Protein AF-A0A0R3TZI1-F1 (afdb_monomer)

Radius of gyration: 32.35 Å; Cα contacts (8 Å, |Δi|>4): 228; chains: 1; bounding box: 97×56×94 Å

Organism: Rodentolepis nana (NCBI:txid102285)

Nearest PDB structures (foldseek):
  7sqc-assembly1_P0  TM=7.370E-01  e=6.583E-05  Chlamydomonas reinhardtii
  7n6g-assembly1_1I  TM=7.013E-01  e=6.903E-05  Chlamydomonas reinhardtii
  7sqc-assembly1_P3  TM=7.039E-01  e=1.058E-04  Chlamydomonas reinhardtii
  7sqc-assembly1_P1  TM=3.865E-01  e=1.547E-04  Chlamydomonas reinhardtii

Secondary structure (DSSP, 8-state):
--HHHHHTT-HHHHHHHHHHHHHHHHHHHHHHHHHHHS-GGGTSS-TT-HHHHHHHHHHHHHHHHHHHHHIIIIIIT-HHHHHHHHHTTHHHHHHHHHTT-THHHHHHHTS-HHHHHHHHH---SSPPPPPPP-GGGGG----S---HHHHHHHHHHHHHHH--PPPP--HHHHHHHHHHHHHHHHHHHHHH-S-----S--HHHHHHHHHHHHHHHTGGGTTS---HHHHHHHHHHHHHHHHHHHHHHHHHHHHHHHTT----HHHHHHHHHHHHHHHHHHHHHHHHHHHHHHHHHHHHHHHHHHHHHHHHHHHHHHHHHHHHHHHHHHHHH-HHHHHHHHHHHHHHHHHHHTT--

Foldseek 3Di:
DFLLVVLQPDVVSLVVCPPVVLVVLLVLLVVLLVVVVVCPPVQVDPVVCVVVVCVVCVVSVVSLVSSLSNCLRNQLSDPRSVVSCLVVLVLLSNVQNCLVPLPSLQSSLVHDPSSLVSQQVHWHPDFHDDDDQDCVLVVDDDDPDQDLVSVLSVLVNVVCVVDPDGDTHGNLQSLLSLLVVLVVVVVVVVVVDPDDDDDPDDPSCVSLVSSLSSCVSNVVPPVHDDDLSSVLSSLCSPCVVLLVVLVVLVVVVVVCVVVVPDDPPVVVVVSVVSNVVSVVVVVVSSVVSVVSSVVVVVVVVVVVVVVCPVVVVVVVVVVVVVVVVVVVCCCVPPPVSVVVVVVVVVVVVVVVVVVVD

Mean predicted aligned error: 14.98 Å

Structure (mmCIF, N/CA/C/O backbone):
data_AF-A0A0R3TZI1-F1
#
_entry.id   AF-A0A0R3TZI1-F1
#
loop_
_atom_site.group_PDB
_atom_site.id
_atom_site.type_symbol
_atom_site.label_atom_id
_atom_site.label_alt_id
_atom_site.label_comp_id
_atom_site.label_asym_id
_atom_site.label_entity_id
_atom_site.label_seq_id
_atom_site.pdbx_PDB_ins_code
_atom_site.Cartn_x
_atom_site.Cartn_y
_atom_site.Cartn_z
_atom_site.occupancy
_atom_site.B_iso_or_equiv
_atom_site.auth_seq_id
_atom_site.auth_comp_id
_atom_site.auth_asym_id
_atom_site.auth_atom_id
_atom_site.pdbx_PDB_model_num
ATOM 1 N N . MET A 1 1 ? -33.292 19.261 7.923 1.00 40.62 1 MET A N 1
ATOM 2 C CA . MET A 1 1 ? -33.524 17.950 8.575 1.00 40.62 1 MET A CA 1
ATOM 3 C C . MET A 1 1 ? -32.933 16.892 7.656 1.00 40.62 1 MET A C 1
ATOM 5 O O . MET A 1 1 ? -33.415 16.757 6.543 1.00 40.62 1 MET A O 1
ATOM 9 N N . CYS A 1 2 ? -31.830 16.255 8.046 1.00 53.19 2 CYS A N 1
ATOM 10 C CA . CYS A 1 2 ? -31.071 15.366 7.163 1.00 53.19 2 CYS A CA 1
ATOM 11 C C . CYS A 1 2 ? -31.839 14.031 6.997 1.00 53.19 2 CYS A C 1
ATOM 13 O O . CYS A 1 2 ? -32.282 13.473 8.003 1.00 53.19 2 CYS A O 1
ATOM 15 N N . LEU A 1 3 ? -32.032 13.541 5.761 1.00 53.78 3 LEU A N 1
ATOM 16 C CA . LEU A 1 3 ? -32.717 12.267 5.433 1.00 53.78 3 LEU A CA 1
ATOM 17 C C . LEU A 1 3 ? -32.208 11.084 6.281 1.00 53.78 3 LEU A C 1
ATOM 19 O O . LEU A 1 3 ? -32.978 10.201 6.655 1.00 53.78 3 LEU A O 1
ATOM 23 N N . SER A 1 4 ? -30.933 11.134 6.674 1.00 51.91 4 SER A N 1
ATOM 24 C CA . SER A 1 4 ? -30.294 10.207 7.609 1.00 51.91 4 SER A CA 1
ATOM 25 C C . SER A 1 4 ? -31.038 10.060 8.942 1.00 51.91 4 SER A C 1
ATOM 27 O O . SER A 1 4 ? -31.244 8.945 9.409 1.00 51.91 4 SER A O 1
ATOM 29 N N . ARG A 1 5 ? -31.542 11.152 9.534 1.00 54.78 5 ARG A N 1
ATOM 30 C CA . ARG A 1 5 ? -32.288 11.108 10.808 1.00 54.78 5 ARG A CA 1
ATOM 31 C C . ARG A 1 5 ? -33.656 10.434 10.684 1.00 54.78 5 ARG A C 1
ATOM 33 O O . ARG A 1 5 ? -34.132 9.876 11.666 1.00 54.78 5 ARG A O 1
ATOM 40 N N . LEU A 1 6 ? -34.276 10.476 9.505 1.00 51.06 6 LEU A N 1
ATOM 41 C CA . LEU A 1 6 ? -35.563 9.820 9.243 1.00 51.06 6 LEU A CA 1
ATOM 42 C C . LEU A 1 6 ? -35.384 8.316 8.974 1.00 51.06 6 LEU A C 1
ATOM 44 O O . LEU A 1 6 ? -36.193 7.518 9.443 1.00 51.06 6 LEU A O 1
ATOM 48 N N . CYS A 1 7 ? -34.306 7.928 8.284 1.00 52.03 7 CYS A N 1
ATOM 49 C CA . CYS A 1 7 ? -33.987 6.528 7.975 1.00 52.03 7 CYS A CA 1
ATOM 50 C C . CYS A 1 7 ? -33.326 5.771 9.149 1.00 52.03 7 CYS A C 1
ATOM 52 O O . CYS A 1 7 ? -33.582 4.583 9.314 1.00 52.03 7 CYS A O 1
ATOM 54 N N . CYS A 1 8 ? -32.514 6.423 9.998 1.00 49.50 8 CYS A N 1
ATOM 55 C CA . CYS A 1 8 ? -31.812 5.756 11.111 1.00 49.50 8 CYS A CA 1
ATOM 56 C C . CYS A 1 8 ? -32.740 5.173 12.190 1.00 49.50 8 CYS A C 1
ATOM 58 O O . CYS A 1 8 ? -32.333 4.276 12.921 1.00 49.50 8 CYS A O 1
ATOM 60 N N . ILE A 1 9 ? -33.969 5.6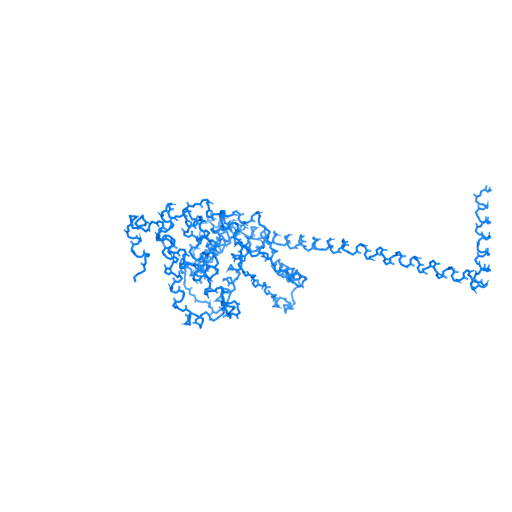84 12.323 1.00 48.81 9 ILE A N 1
ATOM 61 C CA . ILE A 1 9 ? -34.874 5.338 13.433 1.00 48.81 9 ILE A CA 1
ATOM 62 C C . ILE A 1 9 ? -35.871 4.229 13.038 1.00 48.81 9 ILE A C 1
ATOM 64 O O . ILE A 1 9 ? -36.427 3.567 13.913 1.00 48.81 9 ILE A O 1
ATOM 68 N N . ARG A 1 10 ? -36.106 3.982 11.738 1.00 50.16 10 ARG A N 1
ATOM 69 C CA . ARG A 1 10 ? -37.057 2.957 11.263 1.00 50.16 10 ARG A CA 1
ATOM 70 C C . ARG A 1 10 ? -36.575 2.280 9.981 1.00 50.16 10 ARG A C 1
ATOM 72 O O . ARG A 1 10 ? -36.503 2.917 8.936 1.00 50.16 10 ARG A O 1
ATOM 79 N N . PHE A 1 11 ? -36.379 0.961 10.038 1.00 49.28 11 PHE A N 1
ATOM 80 C CA . PHE A 1 11 ? -36.025 0.109 8.889 1.00 49.28 11 PHE A CA 1
ATOM 81 C C . PHE A 1 11 ? -37.036 0.221 7.725 1.00 49.28 11 PHE A C 1
ATOM 83 O O . PHE A 1 11 ? -36.672 0.146 6.552 1.00 49.28 11 PHE A O 1
ATOM 90 N N . GLU A 1 12 ? -38.310 0.470 8.043 1.00 52.66 12 GLU A N 1
ATOM 91 C CA . GLU A 1 12 ? -39.387 0.721 7.073 1.00 52.66 12 GLU A CA 1
ATOM 92 C C . GLU A 1 12 ? -39.200 2.036 6.294 1.00 52.66 12 GLU A C 1
ATOM 94 O O . GLU A 1 12 ? -39.624 2.137 5.143 1.00 52.66 12 GLU A O 1
ATOM 99 N N . GLY A 1 13 ? -38.508 3.024 6.875 1.00 54.00 13 GLY A N 1
ATOM 100 C CA . GLY A 1 13 ? -38.194 4.301 6.229 1.00 54.00 13 GLY A CA 1
ATOM 101 C C . GLY A 1 13 ? -37.253 4.151 5.031 1.00 54.00 13 GLY A C 1
ATOM 102 O O . GLY A 1 13 ? -37.421 4.840 4.028 1.00 54.00 13 GLY A O 1
ATOM 103 N N . CYS A 1 14 ? -36.319 3.196 5.082 1.00 57.94 14 CYS A N 1
ATOM 104 C CA . CYS A 1 14 ? -35.406 2.921 3.968 1.00 57.94 14 CYS A CA 1
ATOM 105 C C . CYS A 1 14 ? -36.136 2.290 2.771 1.00 57.94 14 CYS A C 1
ATOM 107 O O . CYS A 1 14 ? -35.814 2.593 1.624 1.00 57.94 14 CYS A O 1
ATOM 109 N N . ARG A 1 15 ? -37.161 1.465 3.030 1.00 57.56 15 ARG A N 1
ATOM 110 C CA . ARG A 1 15 ? -38.032 0.899 1.984 1.00 57.56 15 ARG A CA 1
ATOM 111 C C . ARG A 1 15 ? -38.960 1.939 1.360 1.00 57.56 15 ARG A C 1
ATOM 113 O O . ARG A 1 15 ? -39.189 1.892 0.158 1.00 57.56 15 ARG A O 1
ATOM 120 N N . LEU A 1 16 ? -39.449 2.894 2.153 1.00 60.72 16 LEU A N 1
ATOM 121 C CA . LEU A 1 16 ? -40.272 4.009 1.667 1.00 60.72 16 LEU A CA 1
ATOM 122 C C . LEU A 1 16 ? -39.505 4.967 0.743 1.00 60.72 16 LEU A C 1
ATOM 124 O O . LEU A 1 16 ? -40.122 5.618 -0.094 1.00 60.72 16 LEU A O 1
ATOM 128 N N . LEU A 1 17 ? -38.175 5.034 0.868 1.00 72.06 17 LEU A N 1
ATOM 129 C CA . LEU A 1 17 ? -37.319 5.818 -0.024 1.00 72.06 17 LEU A CA 1
ATOM 130 C C . LEU A 1 17 ? -37.354 5.277 -1.467 1.00 72.06 17 LEU A C 1
ATOM 132 O O . LEU A 1 17 ? -37.431 6.046 -2.427 1.00 72.06 17 LEU A O 1
ATOM 136 N N . GLY A 1 18 ? -37.331 3.947 -1.599 1.00 74.44 18 GLY A N 1
ATOM 137 C CA . GLY A 1 18 ? -37.464 3.221 -2.859 1.00 74.44 18 GLY A CA 1
ATOM 138 C C . GLY A 1 18 ? -36.449 3.602 -3.945 1.00 74.44 18 GLY A C 1
ATOM 139 O O . GLY A 1 18 ? -35.432 4.269 -3.720 1.00 74.44 18 GLY A O 1
ATOM 140 N N . ALA A 1 19 ? -36.757 3.180 -5.173 1.00 80.31 19 ALA A N 1
ATOM 141 C CA . ALA A 1 19 ? -35.920 3.439 -6.341 1.00 80.31 19 ALA A CA 1
ATOM 142 C C . ALA A 1 19 ? -35.757 4.941 -6.634 1.00 80.31 19 ALA A C 1
ATOM 144 O O . ALA A 1 19 ? -34.668 5.389 -6.987 1.00 80.31 19 ALA A O 1
ATOM 145 N N . GLU A 1 20 ? -36.821 5.724 -6.452 1.00 81.00 20 GLU A N 1
ATOM 146 C CA . GLU A 1 20 ? -36.821 7.151 -6.777 1.00 81.00 20 GLU A CA 1
ATOM 147 C C . GLU A 1 20 ? -35.975 7.969 -5.799 1.00 81.00 20 GLU A C 1
ATOM 149 O O . GLU A 1 20 ? -35.170 8.801 -6.212 1.00 81.00 20 GLU A O 1
ATOM 154 N N . GLY A 1 21 ? -36.056 7.671 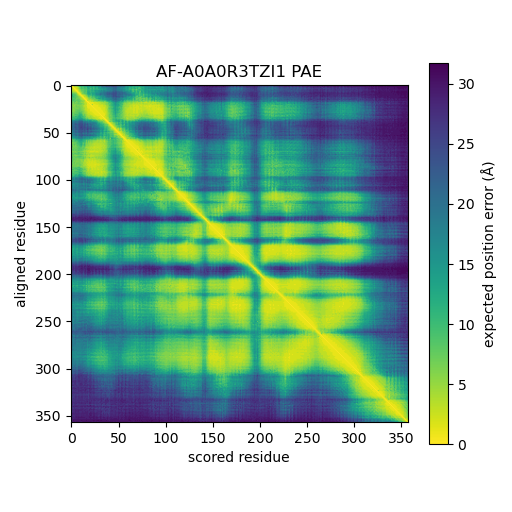-4.501 1.00 79.50 21 GLY A N 1
ATOM 155 C CA . GLY A 1 21 ? -35.181 8.300 -3.522 1.00 79.50 21 GLY A CA 1
ATOM 156 C C . GLY A 1 21 ? -33.717 7.891 -3.691 1.00 79.50 21 GLY A C 1
ATOM 157 O O . GLY A 1 21 ? -32.829 8.719 -3.507 1.00 79.50 21 GLY A O 1
ATOM 158 N N . THR A 1 22 ? -33.453 6.649 -4.108 1.00 80.94 22 THR A N 1
ATOM 159 C CA . THR A 1 22 ? -32.088 6.188 -4.413 1.00 80.94 22 THR A CA 1
ATOM 160 C C . THR A 1 22 ? -31.504 6.948 -5.609 1.00 80.94 22 THR A C 1
ATOM 162 O O . THR A 1 22 ? -30.360 7.397 -5.547 1.00 80.94 22 THR A O 1
ATOM 165 N N . ARG A 1 23 ? -32.297 7.170 -6.668 1.00 83.56 23 ARG A N 1
ATOM 166 C CA . ARG A 1 23 ? -31.911 8.018 -7.811 1.00 83.56 23 ARG A CA 1
ATOM 167 C C . ARG A 1 23 ? -31.672 9.463 -7.399 1.00 83.56 23 ARG A C 1
ATOM 169 O O . ARG A 1 23 ? -30.703 10.056 -7.848 1.00 83.56 23 ARG A O 1
ATOM 176 N N . MET A 1 24 ? -32.499 10.011 -6.514 1.00 82.81 24 MET A N 1
ATOM 177 C CA . MET A 1 24 ? -32.313 11.369 -6.008 1.00 82.81 24 MET A CA 1
ATOM 178 C C . MET A 1 24 ? -30.994 11.510 -5.229 1.00 82.81 24 MET A C 1
ATOM 180 O O . MET A 1 24 ? -30.239 12.446 -5.478 1.00 82.81 24 MET A O 1
ATOM 184 N N . ILE A 1 25 ? -30.674 10.558 -4.339 1.00 81.19 25 ILE A N 1
ATOM 185 C CA . ILE A 1 25 ? -29.376 10.508 -3.636 1.00 81.19 25 ILE A CA 1
ATOM 186 C C . ILE A 1 25 ? -28.225 10.431 -4.646 1.00 81.19 25 ILE A C 1
ATOM 188 O O . ILE A 1 25 ? -27.244 11.159 -4.516 1.00 81.19 25 ILE A O 1
ATOM 192 N N . PHE A 1 26 ? -28.360 9.592 -5.673 1.00 82.88 26 PHE A N 1
ATOM 193 C CA . PHE A 1 26 ? -27.377 9.473 -6.746 1.00 82.88 26 PHE A CA 1
ATOM 194 C C . PHE A 1 26 ? -27.180 10.787 -7.521 1.00 82.88 26 PHE A C 1
ATOM 196 O O . PHE A 1 26 ? -26.047 11.199 -7.749 1.00 82.88 26 PHE A O 1
ATOM 203 N N . THR A 1 27 ? -28.257 11.489 -7.880 1.00 83.69 27 THR A N 1
ATOM 204 C CA . THR A 1 27 ? -28.178 12.797 -8.545 1.00 83.69 27 THR A CA 1
ATOM 205 C C . THR A 1 27 ? -27.477 13.830 -7.666 1.00 83.69 27 THR A C 1
ATOM 207 O O . THR A 1 27 ? -26.621 14.558 -8.160 1.00 83.69 27 THR A O 1
ATOM 210 N N . TYR A 1 28 ? -27.768 13.864 -6.362 1.00 80.69 28 TYR A N 1
ATOM 211 C CA . TYR A 1 28 ? -27.064 14.755 -5.436 1.00 80.69 28 TYR A CA 1
ATOM 212 C C . TYR A 1 28 ? -25.573 14.436 -5.337 1.00 80.69 28 TYR A C 1
ATOM 214 O O . TYR A 1 28 ? -24.762 15.358 -5.312 1.00 80.69 28 TYR A O 1
ATOM 222 N N . LEU A 1 29 ? -25.201 13.154 -5.326 1.00 80.06 29 LEU A N 1
ATOM 223 C CA . LEU A 1 29 ? -23.800 12.750 -5.388 1.00 80.06 29 LEU A CA 1
ATOM 224 C C . LEU A 1 29 ? -23.144 13.209 -6.697 1.00 80.06 29 LEU A C 1
ATOM 226 O O . LEU A 1 29 ? -22.082 13.809 -6.651 1.00 80.06 29 LEU A O 1
ATOM 230 N N . MET A 1 30 ? -23.783 13.024 -7.853 1.00 80.38 30 MET A N 1
ATOM 231 C CA . MET A 1 30 ? -23.253 13.511 -9.137 1.00 80.38 30 MET A CA 1
ATOM 232 C C . MET A 1 30 ? -23.018 15.028 -9.142 1.00 80.38 30 MET A C 1
ATOM 234 O O . MET A 1 30 ? -21.981 15.495 -9.616 1.00 80.38 30 MET A O 1
ATOM 238 N N . CYS A 1 31 ? -23.960 15.800 -8.594 1.00 78.88 31 CYS A N 1
ATOM 239 C CA . CYS A 1 31 ? -23.812 17.247 -8.457 1.00 78.88 31 CYS A CA 1
ATOM 240 C C . CYS A 1 31 ? -22.642 17.605 -7.530 1.00 78.88 31 CYS A C 1
ATOM 242 O O . CYS A 1 31 ? -21.798 18.407 -7.915 1.00 78.88 31 CYS A O 1
ATOM 244 N N . LEU A 1 32 ? -22.543 16.955 -6.365 1.00 75.94 32 LEU A N 1
ATOM 245 C CA . LEU A 1 32 ? -21.429 17.143 -5.430 1.00 75.94 32 LEU A CA 1
ATOM 246 C C . LEU A 1 32 ? -20.080 16.784 -6.055 1.00 75.94 32 LEU A C 1
ATOM 248 O O . LEU A 1 32 ? -19.120 17.524 -5.884 1.00 75.94 32 LEU A O 1
ATOM 252 N N . GLN A 1 33 ? -20.001 15.676 -6.793 1.00 75.19 33 GLN A N 1
ATOM 253 C CA . GLN A 1 33 ? -18.783 15.292 -7.500 1.00 75.19 33 GLN A CA 1
ATOM 254 C C . GLN A 1 33 ? -18.392 16.359 -8.518 1.00 75.19 33 GLN A C 1
ATOM 256 O O . GLN A 1 33 ? -17.230 16.728 -8.574 1.00 75.19 33 GLN A O 1
ATOM 261 N N . THR A 1 34 ? -19.341 16.862 -9.308 1.00 74.56 34 THR A N 1
ATOM 262 C CA . THR A 1 34 ? -19.059 17.892 -10.320 1.00 74.56 34 THR A CA 1
ATOM 263 C C . THR A 1 34 ? -18.509 19.155 -9.654 1.00 74.56 34 THR A C 1
ATOM 265 O O . THR A 1 34 ? -17.438 19.629 -10.021 1.00 74.56 34 THR A O 1
ATOM 268 N N . GLU A 1 35 ? -19.169 19.629 -8.593 1.00 71.00 35 GLU A N 1
ATOM 269 C CA . GLU A 1 35 ? -18.726 20.818 -7.860 1.00 71.00 35 GLU A CA 1
ATOM 270 C C . GLU A 1 35 ? -17.379 20.632 -7.145 1.00 71.00 35 GLU A C 1
ATOM 272 O O . GLU A 1 35 ? -16.606 21.582 -7.074 1.00 71.00 35 GLU A O 1
ATOM 277 N N . LEU A 1 36 ? -17.065 19.434 -6.640 1.00 64.75 36 LEU A N 1
ATOM 278 C CA . LEU A 1 36 ? -15.783 19.135 -5.984 1.00 64.75 36 LEU A CA 1
ATOM 279 C C . LEU A 1 36 ? -14.649 18.849 -6.983 1.00 64.75 36 LEU A C 1
ATOM 281 O O . LEU A 1 36 ? -13.493 19.180 -6.721 1.00 64.75 36 LEU A O 1
ATOM 285 N N . CYS A 1 37 ? -14.945 18.229 -8.127 1.00 61.09 37 CYS A N 1
ATOM 286 C CA . CYS A 1 37 ? -13.943 17.870 -9.129 1.00 61.09 37 CYS A CA 1
ATOM 287 C C . CYS A 1 37 ? -13.494 19.074 -9.969 1.00 61.09 37 CYS A C 1
ATOM 289 O O . CYS A 1 37 ? -12.298 19.147 -10.266 1.00 61.09 37 CYS A O 1
ATOM 291 N N . ASP A 1 38 ? -14.390 20.020 -10.276 1.00 58.03 38 ASP A N 1
ATOM 292 C CA . ASP A 1 38 ? -14.086 21.249 -11.037 1.00 58.03 38 ASP A CA 1
ATOM 293 C C . ASP A 1 38 ? -13.209 22.247 -10.252 1.00 58.03 38 ASP A C 1
ATOM 295 O O . ASP A 1 38 ? -12.654 23.196 -10.804 1.00 58.03 38 ASP A O 1
ATOM 299 N N . GLN A 1 39 ? -13.029 22.017 -8.952 1.00 54.97 39 GLN A N 1
ATOM 300 C CA . GLN A 1 39 ? -12.195 22.821 -8.065 1.00 54.97 39 GLN A CA 1
ATOM 301 C C . GLN A 1 39 ? -10.751 22.282 -8.058 1.00 54.97 39 GLN A C 1
ATOM 303 O O . GLN A 1 39 ? -10.358 21.515 -7.177 1.00 54.97 39 GLN A O 1
ATOM 308 N N . GLU A 1 40 ? -9.917 22.680 -9.027 1.00 43.56 40 GLU A N 1
ATOM 309 C CA . GLU A 1 40 ? -8.471 22.352 -9.041 1.00 43.56 40 GLU A CA 1
ATOM 310 C C . GLU A 1 40 ? -7.740 22.805 -7.758 1.00 43.56 40 GLU A C 1
ATOM 312 O O . GLU A 1 40 ? -6.734 22.219 -7.354 1.00 43.56 40 GLU A O 1
ATOM 317 N N . HIS A 1 41 ? -8.268 23.819 -7.069 1.00 44.25 41 HIS A N 1
ATOM 318 C CA . HIS A 1 41 ? -7.642 24.453 -5.908 1.00 44.25 41 HIS A CA 1
ATOM 319 C C . HIS A 1 41 ? -7.582 23.570 -4.653 1.00 44.25 41 HIS A C 1
ATOM 321 O O . HIS A 1 41 ? -6.721 23.823 -3.815 1.00 44.25 41 HIS A O 1
ATOM 327 N N . LEU A 1 42 ? -8.436 22.542 -4.531 1.00 42.41 42 LEU A N 1
ATOM 328 C CA . LEU A 1 42 ? -8.470 21.608 -3.387 1.00 42.41 42 LEU A CA 1
ATOM 329 C C . LEU A 1 42 ? -7.242 20.682 -3.326 1.00 42.41 42 LEU A C 1
ATOM 331 O O . LEU A 1 42 ? -6.903 20.162 -2.269 1.00 42.41 42 LEU A O 1
ATOM 335 N N . PHE A 1 43 ? -6.560 20.486 -4.456 1.00 42.34 43 PHE A N 1
ATOM 336 C CA . PHE A 1 43 ? -5.393 19.604 -4.561 1.00 42.34 43 PHE A CA 1
ATOM 337 C C . PHE A 1 43 ? -4.067 20.360 -4.420 1.00 42.34 43 PHE A C 1
ATOM 339 O O . PHE A 1 43 ? -3.074 19.780 -3.995 1.00 42.34 43 PHE A O 1
ATOM 346 N N . ASN A 1 44 ? -4.068 21.662 -4.725 1.00 37.06 44 ASN A N 1
ATOM 347 C CA . ASN A 1 44 ? -2.927 22.565 -4.533 1.00 37.06 44 ASN A CA 1
ATOM 348 C C . ASN A 1 44 ? -2.963 23.295 -3.183 1.00 37.06 44 ASN A C 1
ATOM 350 O O . ASN A 1 44 ? -2.109 24.144 -2.921 1.00 37.06 44 ASN A O 1
ATOM 354 N N . SER A 1 45 ? -3.975 23.035 -2.354 1.00 38.62 45 SER A N 1
ATOM 355 C CA . SER A 1 45 ? -4.059 23.660 -1.043 1.00 38.62 45 SER A CA 1
ATOM 356 C C . SER A 1 45 ? -3.088 22.991 -0.087 1.00 38.62 45 SER A C 1
ATOM 358 O O . SER A 1 45 ? -2.980 21.769 -0.029 1.00 38.62 45 SER A O 1
ATOM 360 N N . ASP A 1 46 ? -2.399 23.816 0.685 1.00 38.00 46 ASP A N 1
ATOM 361 C CA . ASP A 1 46 ? -1.535 23.367 1.758 1.00 38.00 46 ASP A CA 1
ATOM 362 C C . ASP A 1 46 ? -2.403 22.758 2.874 1.00 38.00 46 ASP A C 1
ATOM 364 O O . ASP A 1 46 ? -2.981 23.461 3.708 1.00 38.00 46 ASP A O 1
ATOM 368 N N . TRP A 1 47 ? -2.552 21.430 2.851 1.00 40.69 47 TRP A N 1
ATOM 369 C CA . TRP A 1 47 ? -3.332 20.661 3.829 1.00 40.69 47 TRP A CA 1
ATOM 370 C C . TRP A 1 47 ? -2.755 20.737 5.253 1.00 40.69 47 TRP A C 1
ATOM 372 O O . TRP A 1 47 ? -3.357 20.189 6.179 1.00 40.69 47 TRP A O 1
ATOM 382 N N . THR A 1 48 ? -1.630 21.438 5.438 1.00 34.25 48 THR A N 1
ATOM 383 C CA . THR A 1 48 ? -1.061 21.810 6.742 1.00 34.25 48 THR A CA 1
ATOM 384 C C . THR A 1 48 ? -1.879 22.885 7.470 1.00 34.25 48 THR A C 1
ATOM 386 O O . THR A 1 48 ? -1.705 23.065 8.671 1.00 34.25 48 THR A O 1
ATOM 389 N N . LYS A 1 49 ? -2.810 23.578 6.789 1.00 39.41 49 LYS A N 1
ATOM 390 C CA . LYS A 1 49 ? -3.740 24.555 7.399 1.00 39.41 49 LYS A CA 1
ATOM 391 C C . LYS A 1 49 ? -5.203 24.226 7.093 1.00 39.41 49 LYS A C 1
ATOM 393 O O . LYS A 1 49 ? -5.892 25.002 6.420 1.00 39.41 49 LYS A O 1
ATOM 398 N N . PRO A 1 50 ? -5.702 23.077 7.575 1.00 38.94 50 PRO A N 1
ATOM 399 C CA . PRO A 1 50 ? -7.055 22.627 7.286 1.00 38.94 50 PRO A CA 1
ATOM 400 C C . PRO A 1 50 ? -8.106 23.650 7.733 1.00 38.94 50 PRO A C 1
ATOM 402 O O . PRO A 1 50 ? -9.083 23.851 7.012 1.00 38.94 50 PRO A O 1
ATOM 405 N N . GLU A 1 51 ? -7.916 24.348 8.861 1.00 39.69 51 GLU A N 1
ATOM 406 C CA . GLU A 1 51 ? -8.948 25.243 9.404 1.00 39.69 51 GLU A CA 1
ATOM 407 C C . GLU A 1 51 ? -9.331 26.381 8.442 1.00 39.69 51 GLU A C 1
ATOM 409 O O . GLU A 1 51 ? -10.503 26.746 8.366 1.00 39.69 51 GLU A O 1
ATOM 414 N N . GLN A 1 52 ? -8.381 26.885 7.642 1.00 41.66 52 GLN A N 1
ATOM 415 C CA . GLN A 1 52 ? -8.630 27.946 6.654 1.00 41.66 52 GLN A CA 1
ATOM 416 C C . GLN A 1 52 ? -9.359 27.446 5.396 1.00 41.66 52 GLN A C 1
ATOM 418 O O . GLN A 1 52 ? -10.069 28.212 4.742 1.00 41.66 52 GLN A O 1
ATOM 423 N N . LEU A 1 53 ? -9.224 26.160 5.062 1.00 42.84 53 LEU A N 1
ATOM 424 C CA . LEU A 1 53 ? -10.008 25.515 4.005 1.00 42.84 53 LEU A CA 1
ATOM 425 C C . LEU A 1 53 ? -11.426 25.216 4.510 1.00 42.84 53 LEU A C 1
ATOM 427 O O . LEU A 1 53 ? -12.409 25.498 3.828 1.00 42.84 53 LEU A O 1
ATOM 431 N N . PHE A 1 54 ? -11.566 24.722 5.739 1.00 44.34 54 PHE A N 1
ATOM 432 C CA . PHE A 1 54 ? -12.866 24.339 6.288 1.00 44.34 54 PHE A CA 1
ATOM 433 C C . PHE A 1 54 ? -13.852 25.511 6.455 1.00 44.34 54 PHE A C 1
ATOM 435 O O . PHE A 1 54 ? -15.057 25.276 6.370 1.00 44.34 54 PHE A O 1
ATOM 442 N N . GLU A 1 55 ? -13.398 26.757 6.635 1.00 48.34 55 GLU A N 1
ATOM 443 C CA . GLU A 1 55 ? -14.298 27.919 6.761 1.00 48.34 55 GLU A CA 1
ATOM 444 C C . GLU A 1 55 ? -15.039 28.269 5.459 1.00 48.34 55 GLU A C 1
ATOM 446 O O . GLU A 1 55 ? -16.244 28.524 5.494 1.00 48.34 55 GLU A O 1
ATOM 451 N N . ASN A 1 56 ? -14.364 28.220 4.306 1.00 48.56 56 ASN A N 1
ATOM 452 C CA . ASN A 1 56 ? -14.970 28.571 3.012 1.00 48.56 56 ASN A CA 1
ATOM 453 C C . ASN A 1 56 ? -15.818 27.434 2.420 1.00 48.56 56 ASN A C 1
ATOM 455 O O . ASN A 1 56 ? -16.756 27.681 1.663 1.00 48.56 56 ASN A O 1
ATOM 459 N N . TRP A 1 57 ? -15.512 26.189 2.790 1.00 58.06 57 TRP A N 1
ATOM 460 C CA . TRP A 1 57 ? -16.114 24.981 2.216 1.00 58.06 57 TRP A CA 1
ATOM 461 C C . TRP A 1 57 ? -17.133 24.303 3.133 1.00 58.06 57 TRP A C 1
ATOM 463 O O . TRP A 1 57 ? -17.732 23.294 2.752 1.00 58.06 57 TRP A O 1
ATOM 473 N N . ARG A 1 58 ? -17.375 24.862 4.326 1.00 60.12 58 ARG A N 1
ATOM 474 C CA . ARG A 1 58 ? -18.266 24.289 5.343 1.00 60.12 58 ARG A CA 1
ATOM 475 C C . ARG A 1 58 ? -19.630 23.850 4.795 1.00 60.12 58 ARG A C 1
ATOM 477 O O . ARG A 1 58 ? -20.008 22.717 5.077 1.00 60.12 58 ARG A O 1
ATOM 484 N N . PRO A 1 59 ? -20.349 24.646 3.975 1.00 65.00 59 PRO A N 1
ATOM 485 C CA . PRO A 1 59 ? -21.668 24.246 3.479 1.00 65.00 59 PRO A CA 1
ATOM 486 C C . PRO A 1 59 ? -21.617 23.044 2.525 1.00 65.00 59 PRO A C 1
ATOM 488 O O . PRO A 1 59 ? -22.492 22.182 2.571 1.00 65.00 59 PRO A O 1
ATOM 491 N N . LEU A 1 60 ? -20.583 22.967 1.679 1.00 64.44 60 LEU A N 1
ATOM 492 C CA . LEU A 1 60 ? -20.396 21.876 0.720 1.00 64.44 60 LEU A CA 1
ATOM 493 C C . LEU A 1 60 ? -19.988 20.583 1.435 1.00 64.44 60 LEU A C 1
ATOM 495 O O . LEU A 1 60 ? -20.505 19.512 1.130 1.00 64.44 60 LEU A O 1
ATOM 499 N N . ILE A 1 61 ? -19.124 20.692 2.446 1.00 60.50 61 ILE A N 1
ATOM 500 C CA . ILE A 1 61 ? -18.706 19.573 3.297 1.00 60.50 61 ILE A CA 1
ATOM 501 C C . ILE A 1 61 ? -19.877 19.080 4.154 1.00 60.50 61 ILE A C 1
ATOM 503 O O . ILE A 1 61 ? -20.113 17.878 4.233 1.00 60.50 61 ILE A O 1
ATOM 507 N N . GLU A 1 62 ? -20.665 19.978 4.748 1.00 63.44 62 GLU A N 1
ATOM 508 C CA . GLU A 1 62 ? -21.888 19.623 5.477 1.00 63.44 62 GLU A CA 1
ATOM 509 C C . GLU A 1 62 ? -22.907 18.931 4.563 1.00 63.44 62 GLU A C 1
ATOM 511 O O . GLU A 1 62 ? -23.538 17.951 4.970 1.00 63.44 62 GLU A O 1
ATOM 516 N N . MET A 1 63 ? -23.039 19.388 3.312 1.00 67.94 63 MET A N 1
ATOM 517 C CA . MET A 1 63 ? -23.887 18.740 2.314 1.00 67.94 63 MET A CA 1
ATOM 518 C C . MET A 1 63 ? -23.355 17.356 1.938 1.00 67.94 63 MET A C 1
ATOM 520 O O . MET A 1 63 ? -24.133 16.403 1.944 1.00 67.94 63 MET A O 1
ATOM 524 N N . ALA A 1 64 ? -22.050 17.215 1.694 1.00 66.31 64 ALA A N 1
ATOM 525 C CA . ALA A 1 64 ? -21.413 15.927 1.443 1.00 66.31 64 ALA A CA 1
ATOM 526 C C . ALA A 1 64 ? -21.656 14.966 2.613 1.00 66.31 64 ALA A C 1
ATOM 528 O O . ALA A 1 64 ? -22.198 13.885 2.405 1.00 66.31 64 ALA A O 1
ATOM 529 N N . ILE A 1 65 ? -21.387 15.385 3.853 1.00 63.47 65 ILE A N 1
ATOM 530 C CA . ILE A 1 65 ? -21.663 14.603 5.068 1.00 63.47 65 ILE A CA 1
ATOM 531 C C . ILE A 1 65 ? -23.140 14.196 5.137 1.00 63.47 65 ILE A C 1
ATOM 533 O O . ILE A 1 65 ? -23.452 13.050 5.460 1.00 63.47 65 ILE A O 1
ATOM 537 N N . CYS A 1 66 ? -24.068 15.098 4.809 1.00 65.88 66 CYS A N 1
ATOM 538 C CA . CYS A 1 66 ? -25.496 14.790 4.826 1.00 65.88 66 CYS A CA 1
ATOM 539 C C . CYS A 1 66 ? -25.904 13.774 3.747 1.00 65.88 66 CYS A C 1
ATOM 541 O O . CYS A 1 66 ? -26.680 12.857 4.032 1.00 65.88 66 CYS A O 1
ATOM 543 N N . VAL A 1 67 ? -25.387 13.914 2.525 1.00 72.69 67 VAL A N 1
ATOM 544 C CA . VAL A 1 67 ? -25.657 12.989 1.416 1.00 72.69 67 VAL A CA 1
ATOM 545 C C . VAL A 1 67 ? -25.033 11.627 1.701 1.00 72.69 67 VAL A C 1
ATOM 547 O O . VAL A 1 67 ? -25.699 10.606 1.545 1.00 72.69 67 VAL A O 1
ATOM 550 N N . ILE A 1 68 ? -23.810 11.593 2.222 1.00 68.94 68 ILE A N 1
ATOM 551 C CA . ILE A 1 68 ? -23.151 10.352 2.622 1.00 68.94 68 ILE A CA 1
ATOM 552 C C . ILE A 1 68 ? -23.897 9.684 3.783 1.00 68.94 68 ILE A C 1
ATOM 554 O O . ILE A 1 68 ? -24.169 8.485 3.742 1.00 68.94 68 ILE A O 1
ATOM 558 N N . GLY A 1 69 ? -24.331 10.457 4.780 1.00 65.12 69 GLY A N 1
ATOM 559 C CA . GLY A 1 69 ? -25.187 9.958 5.853 1.00 65.12 69 GLY A CA 1
ATOM 560 C C . GLY A 1 69 ? -26.508 9.386 5.326 1.00 65.12 69 GLY A C 1
ATOM 561 O O . GLY A 1 69 ? -27.016 8.404 5.870 1.00 65.12 69 GLY A O 1
ATOM 562 N N . ALA A 1 70 ? -27.066 9.950 4.249 1.00 72.75 70 ALA A N 1
ATOM 563 C CA . ALA A 1 70 ? -28.248 9.411 3.579 1.00 72.75 70 ALA A CA 1
ATOM 564 C C . ALA A 1 70 ? -27.948 8.107 2.818 1.00 72.75 70 ALA A C 1
ATOM 566 O O . ALA A 1 70 ? -28.747 7.174 2.903 1.00 72.75 70 ALA A O 1
ATOM 567 N N . VAL A 1 71 ? -26.790 7.990 2.155 1.00 74.94 71 VAL A N 1
ATOM 568 C CA . VAL A 1 71 ? -26.316 6.723 1.564 1.00 74.94 71 VAL A CA 1
ATOM 569 C C . VAL A 1 71 ? -26.196 5.655 2.652 1.00 74.94 71 VAL A C 1
ATOM 571 O O . VAL A 1 71 ? -26.782 4.580 2.538 1.00 74.94 71 VAL A O 1
ATOM 574 N N . GLN A 1 72 ? -25.517 5.955 3.757 1.00 68.56 72 GLN A N 1
ATOM 575 C CA . GLN A 1 72 ? -25.338 5.003 4.852 1.00 68.56 72 GLN A CA 1
ATOM 576 C C . GLN A 1 72 ? -26.681 4.570 5.459 1.00 68.56 72 GLN A C 1
ATOM 578 O O . GLN A 1 72 ? -26.924 3.386 5.685 1.00 68.56 72 GLN A O 1
ATOM 583 N N . SER A 1 73 ? -27.584 5.521 5.694 1.00 66.62 73 SER A N 1
ATOM 584 C CA . SER A 1 73 ? -28.844 5.234 6.382 1.00 66.62 73 SER A CA 1
ATOM 585 C C . SER A 1 73 ? -29.851 4.527 5.474 1.00 66.62 73 SER A C 1
ATOM 587 O O . SER A 1 73 ? -30.473 3.555 5.899 1.00 66.62 73 SER A O 1
ATOM 589 N N . CYS A 1 74 ? -30.008 4.996 4.232 1.00 71.88 74 CYS A N 1
ATOM 590 C CA . CYS A 1 74 ? -31.113 4.612 3.354 1.00 71.88 74 CYS A CA 1
ATOM 591 C C . CYS A 1 74 ? -30.698 3.655 2.214 1.00 71.88 74 CYS A C 1
ATOM 593 O O . CYS A 1 74 ? -31.551 2.924 1.704 1.00 71.88 74 CYS A O 1
ATOM 595 N N . VAL A 1 75 ? -29.413 3.618 1.831 1.00 73.75 75 VAL A N 1
ATOM 596 C CA . VAL A 1 75 ? -28.879 2.718 0.788 1.00 73.75 75 VAL A CA 1
ATOM 597 C C . VAL A 1 75 ? -28.186 1.511 1.420 1.00 73.75 75 VAL A C 1
ATOM 599 O O . VAL A 1 75 ? -28.586 0.382 1.156 1.00 73.75 75 VAL A O 1
ATOM 602 N N . ALA A 1 76 ? -27.208 1.706 2.313 1.00 68.94 76 ALA A N 1
ATOM 603 C CA . ALA A 1 76 ? -26.407 0.594 2.844 1.00 68.94 76 ALA A CA 1
ATOM 604 C C . ALA A 1 76 ? -27.247 -0.443 3.620 1.00 68.94 76 ALA A C 1
ATOM 606 O O . ALA A 1 76 ? -26.976 -1.644 3.558 1.00 68.94 76 ALA A O 1
ATOM 607 N N . ASN A 1 77 ? -28.308 0.006 4.299 1.00 70.19 77 ASN A N 1
ATOM 608 C CA . ASN A 1 77 ? -29.193 -0.845 5.101 1.00 70.19 77 ASN A CA 1
ATOM 609 C C . ASN A 1 77 ? -30.347 -1.500 4.315 1.00 70.19 77 ASN A C 1
ATOM 611 O O . ASN A 1 77 ? -31.127 -2.241 4.909 1.00 70.19 77 ASN A O 1
ATOM 615 N N . CYS A 1 78 ? -30.476 -1.259 3.006 1.00 76.12 78 CYS A N 1
ATOM 616 C CA . CYS A 1 78 ? -31.548 -1.820 2.181 1.00 76.12 78 CYS A CA 1
ATOM 617 C C . CYS A 1 78 ? -30.977 -2.476 0.918 1.00 76.12 78 CYS A C 1
ATOM 619 O O . CYS A 1 78 ? -30.456 -1.787 0.046 1.00 76.12 78 CYS A O 1
ATOM 621 N N . ASN A 1 79 ? -31.108 -3.801 0.789 1.00 76.75 79 ASN A N 1
ATOM 622 C CA . ASN A 1 79 ? -30.536 -4.550 -0.340 1.00 76.75 79 ASN A CA 1
ATOM 623 C C . ASN A 1 79 ? -31.056 -4.066 -1.709 1.00 76.75 79 ASN A C 1
ATOM 625 O O . ASN A 1 79 ? -30.283 -3.981 -2.661 1.00 76.75 79 ASN A O 1
ATOM 629 N N . GLU A 1 80 ? -32.346 -3.732 -1.807 1.00 80.62 80 GLU A N 1
ATOM 630 C CA . GLU A 1 80 ? -32.993 -3.275 -3.048 1.00 80.62 80 GLU A CA 1
ATOM 631 C C . GLU A 1 80 ? -32.397 -1.933 -3.514 1.00 80.62 80 GLU A C 1
ATOM 633 O O . GLU A 1 80 ? -31.926 -1.817 -4.648 1.00 80.62 80 GLU A O 1
ATOM 638 N N . ASN A 1 81 ? -32.316 -0.951 -2.608 1.00 80.00 81 ASN A N 1
ATOM 639 C CA . ASN A 1 81 ? -31.696 0.349 -2.878 1.00 80.00 81 ASN A CA 1
ATOM 640 C C . ASN A 1 81 ? -30.195 0.212 -3.152 1.00 80.00 81 ASN A C 1
ATOM 642 O O . ASN A 1 81 ? -29.679 0.849 -4.064 1.00 80.00 81 ASN A O 1
ATOM 646 N N . ARG A 1 82 ? -29.489 -0.640 -2.399 1.00 78.44 82 ARG A N 1
ATOM 647 C CA . ARG A 1 82 ? -28.057 -0.897 -2.592 1.00 78.44 82 ARG A CA 1
ATOM 648 C C . ARG A 1 82 ? -27.760 -1.482 -3.968 1.00 78.44 82 ARG A C 1
ATOM 650 O O . ARG A 1 82 ? -26.869 -0.989 -4.645 1.00 78.44 82 ARG A O 1
ATOM 657 N N . THR A 1 83 ? -28.542 -2.462 -4.416 1.00 80.06 83 THR A N 1
ATOM 658 C CA . THR A 1 83 ? -28.384 -3.062 -5.753 1.00 80.06 83 THR A CA 1
ATOM 659 C C . THR A 1 83 ? -28.590 -2.026 -6.854 1.00 80.06 83 THR A C 1
ATOM 661 O O . THR A 1 83 ? -27.794 -1.955 -7.786 1.00 80.06 83 THR A O 1
ATOM 664 N N . LEU A 1 84 ? -29.623 -1.187 -6.734 1.00 82.88 84 LEU A N 1
ATOM 665 C CA . LEU A 1 84 ? -29.860 -0.103 -7.685 1.00 82.88 84 LEU A CA 1
ATOM 666 C C . LEU A 1 84 ? -28.730 0.938 -7.654 1.00 82.88 84 LEU A C 1
ATOM 668 O O . LEU A 1 84 ? -28.299 1.409 -8.698 1.00 82.88 84 LEU A O 1
ATOM 672 N N . PHE A 1 85 ? -28.226 1.281 -6.471 1.00 82.50 85 PHE A N 1
ATOM 673 C CA . PHE A 1 85 ? -27.132 2.234 -6.308 1.00 82.50 85 PHE A CA 1
ATOM 674 C C . PHE A 1 85 ? -25.826 1.743 -6.951 1.00 82.50 85 PHE A C 1
ATOM 676 O O . PHE A 1 85 ? -25.177 2.517 -7.649 1.00 82.50 85 PHE A O 1
ATOM 683 N N . VAL A 1 86 ? -25.493 0.456 -6.793 1.00 80.69 86 VAL A N 1
ATOM 684 C CA . VAL A 1 86 ? -24.395 -0.220 -7.516 1.00 80.69 86 VAL A CA 1
ATOM 685 C C . VAL A 1 86 ? -24.625 -0.139 -9.027 1.00 80.69 86 VAL A C 1
ATOM 687 O O . VAL A 1 86 ? -23.767 0.321 -9.765 1.00 80.69 86 VAL A O 1
ATOM 690 N N . GLN A 1 87 ? -25.819 -0.500 -9.513 1.00 82.25 87 GLN A N 1
ATOM 691 C CA . GLN A 1 87 ? -26.129 -0.465 -10.953 1.00 82.25 87 GLN A CA 1
ATOM 692 C C . GLN A 1 87 ? -25.980 0.924 -11.584 1.00 82.25 87 GLN A C 1
ATOM 694 O O . GLN A 1 87 ? -25.670 1.026 -12.769 1.00 82.25 87 GLN A O 1
ATOM 699 N N . LEU A 1 88 ? -26.215 1.984 -10.811 1.00 83.25 88 LEU A N 1
ATOM 700 C CA . LEU A 1 88 ? -26.043 3.360 -11.268 1.00 83.25 88 LEU A CA 1
ATOM 701 C C . LEU A 1 88 ? -24.573 3.821 -11.238 1.00 83.25 88 LEU A C 1
ATOM 703 O O . LEU A 1 88 ? -24.283 4.910 -11.720 1.00 83.25 88 LEU A O 1
ATOM 707 N N . GLY A 1 89 ? -23.641 3.029 -10.697 1.00 79.12 89 GLY A N 1
ATOM 708 C CA . GLY A 1 89 ? -22.249 3.435 -10.475 1.00 79.12 89 GLY A CA 1
ATOM 709 C C . GLY A 1 89 ? -22.083 4.345 -9.255 1.00 79.12 89 GLY A C 1
ATOM 710 O O . GLY A 1 89 ? -21.134 5.125 -9.168 1.00 79.12 89 GLY A O 1
ATOM 711 N N . GLY A 1 90 ? -23.022 4.280 -8.306 1.00 79.62 90 GLY A N 1
ATOM 712 C CA . GLY A 1 90 ? -23.065 5.158 -7.141 1.00 79.62 90 GLY A CA 1
ATOM 713 C C . GLY A 1 90 ? -21.811 5.067 -6.276 1.00 79.62 90 GLY A C 1
ATOM 714 O O . GLY A 1 90 ? -21.381 6.081 -5.737 1.00 79.62 90 GLY A O 1
ATOM 715 N N . PHE A 1 91 ? -21.177 3.894 -6.188 1.00 73.69 91 PHE A N 1
ATOM 716 C CA . PHE A 1 91 ? -19.920 3.723 -5.459 1.00 73.69 91 PHE A CA 1
ATOM 717 C C . PHE A 1 91 ? -18.737 4.412 -6.126 1.00 73.69 91 PHE A C 1
ATOM 719 O O . PHE A 1 91 ? -17.916 4.984 -5.423 1.00 73.69 91 PHE A O 1
ATOM 726 N N . THR A 1 92 ? -18.651 4.419 -7.456 1.00 72.56 92 THR A N 1
ATOM 727 C CA . THR A 1 92 ? -17.591 5.144 -8.172 1.00 72.56 92 THR A CA 1
ATOM 728 C C . THR A 1 92 ? -17.660 6.639 -7.874 1.00 72.56 92 THR A C 1
ATOM 730 O O . THR A 1 92 ? -16.650 7.257 -7.550 1.00 72.56 92 THR A O 1
ATOM 733 N N . ILE A 1 93 ? -18.866 7.205 -7.919 1.00 74.50 93 ILE A N 1
ATOM 734 C CA . ILE A 1 93 ? -19.118 8.617 -7.610 1.00 74.50 93 ILE A CA 1
ATOM 735 C C . ILE A 1 93 ? -18.841 8.897 -6.134 1.00 74.50 93 ILE A C 1
ATOM 737 O O . ILE A 1 93 ? -18.173 9.872 -5.804 1.00 74.50 93 ILE A O 1
ATOM 741 N N . LEU A 1 94 ? -19.308 8.016 -5.245 1.00 73.56 94 LEU A N 1
ATOM 742 C CA . LEU A 1 94 ? -19.033 8.101 -3.817 1.00 73.56 94 LEU A CA 1
ATOM 743 C C . LEU A 1 94 ? -17.520 8.122 -3.569 1.00 73.56 94 LEU A C 1
ATOM 745 O O . LEU A 1 94 ? -17.049 8.997 -2.866 1.00 73.56 94 LEU A O 1
ATOM 749 N N . LEU A 1 95 ? -16.744 7.234 -4.188 1.00 68.81 95 LEU A N 1
ATOM 750 C CA . LEU A 1 95 ? -15.287 7.185 -4.037 1.00 68.81 95 LEU A CA 1
ATOM 751 C C . LEU A 1 95 ? -14.592 8.443 -4.565 1.00 68.81 95 LEU A C 1
ATOM 753 O O . LEU A 1 95 ? -13.688 8.947 -3.909 1.00 68.81 95 LEU A O 1
ATOM 757 N N . ASN A 1 96 ? -15.065 9.006 -5.677 1.00 68.44 96 ASN A N 1
ATOM 758 C CA . ASN A 1 96 ? -14.549 10.274 -6.205 1.00 68.44 96 ASN A CA 1
ATOM 759 C C . ASN A 1 96 ? -14.848 11.470 -5.282 1.00 68.44 96 ASN A C 1
ATOM 761 O O . ASN A 1 96 ? -14.089 12.430 -5.253 1.00 68.44 96 ASN A O 1
ATOM 765 N N . ILE A 1 97 ? -15.948 11.419 -4.526 1.00 68.06 97 ILE A N 1
ATOM 766 C CA . ILE A 1 97 ? -16.314 12.433 -3.522 1.00 68.06 97 ILE A CA 1
ATOM 767 C C . ILE A 1 97 ? -15.637 12.163 -2.174 1.00 68.06 97 ILE A C 1
ATOM 769 O O . ILE A 1 97 ? -15.441 13.093 -1.399 1.00 68.06 97 ILE A O 1
ATOM 773 N N . LEU A 1 98 ? -15.325 10.900 -1.867 1.00 63.12 98 LEU A N 1
ATOM 774 C CA . LEU A 1 98 ? -14.760 10.434 -0.598 1.00 63.12 98 LEU A CA 1
ATOM 775 C C . LEU A 1 98 ? -13.229 10.370 -0.593 1.00 63.12 98 LEU A C 1
ATOM 777 O O . LEU A 1 98 ? -12.667 10.027 0.447 1.00 63.12 98 LEU A O 1
ATOM 781 N N . GLU A 1 99 ? -12.559 10.759 -1.681 1.00 53.56 99 GLU A N 1
ATOM 782 C CA . GLU A 1 99 ? -11.120 11.067 -1.688 1.00 53.56 99 GLU A CA 1
ATOM 783 C C . GLU A 1 99 ? -10.694 11.949 -0.474 1.00 53.56 99 GLU A C 1
ATOM 785 O O . GLU A 1 99 ? -9.620 11.743 0.083 1.00 53.56 99 GLU A O 1
ATOM 790 N N . PRO A 1 100 ? -11.552 12.843 0.067 1.00 50.81 100 PRO A N 1
ATOM 791 C CA . PRO A 1 100 ? -11.312 13.574 1.318 1.00 50.81 100 PRO A CA 1
ATOM 792 C C . PRO A 1 100 ? -12.022 13.011 2.577 1.00 50.81 100 PRO A C 1
ATOM 794 O O . PRO A 1 100 ? -11.871 13.579 3.657 1.00 50.81 100 PRO A O 1
ATOM 797 N N .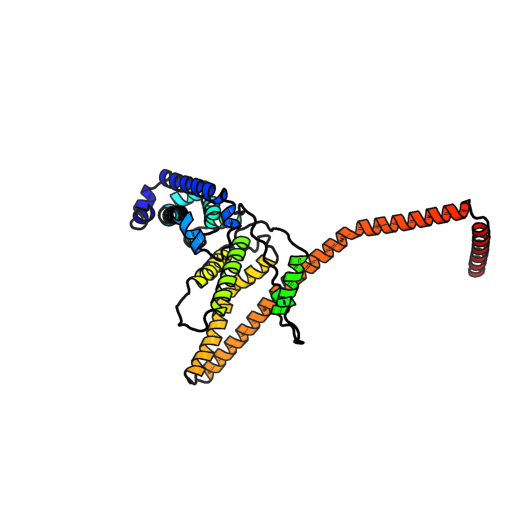 LEU A 1 101 ? -12.841 11.949 2.493 1.00 53.59 101 LEU A N 1
ATOM 798 C CA . LEU A 1 101 ? -13.806 11.536 3.540 1.00 53.59 101 LEU A CA 1
ATOM 799 C C . LEU A 1 101 ? -13.835 10.007 3.813 1.00 53.59 101 LEU A C 1
ATOM 801 O O . LEU A 1 101 ? -14.892 9.390 3.967 1.00 53.59 101 LEU A O 1
ATOM 805 N N . MET A 1 102 ? -12.655 9.396 3.951 1.00 54.44 102 MET A N 1
ATOM 806 C CA . MET A 1 1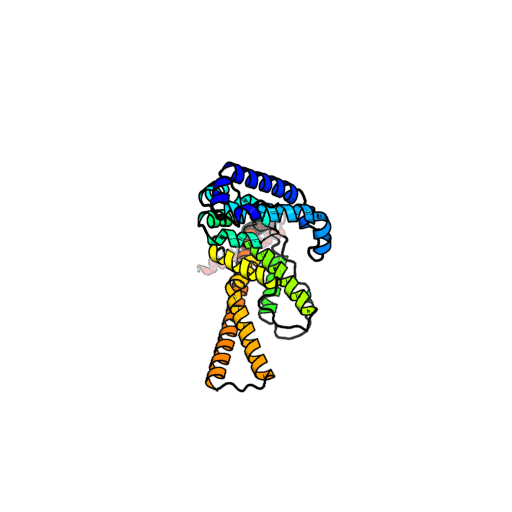02 ? -12.384 7.966 4.235 1.00 54.44 102 MET A CA 1
ATOM 807 C C . MET A 1 102 ? -13.346 7.235 5.203 1.00 54.44 102 MET A C 1
ATOM 809 O O . MET A 1 102 ? -13.653 6.058 4.992 1.00 54.44 102 MET A O 1
ATOM 813 N N . ARG A 1 103 ? -13.861 7.910 6.245 1.00 49.66 103 ARG A N 1
ATOM 814 C CA . ARG A 1 103 ? -14.718 7.328 7.306 1.00 49.66 103 ARG A CA 1
ATOM 815 C C . ARG A 1 103 ? -15.968 6.607 6.787 1.00 49.66 103 ARG A C 1
ATOM 817 O O . ARG A 1 103 ? -16.466 5.681 7.421 1.00 49.66 103 ARG A O 1
ATOM 824 N N . CYS A 1 104 ? -16.483 6.997 5.625 1.00 51.06 104 CYS A N 1
ATOM 825 C CA . CYS A 1 104 ? -17.768 6.490 5.148 1.00 51.06 104 CYS A CA 1
ATOM 826 C C . CYS A 1 104 ? -17.656 5.176 4.359 1.00 51.06 104 CYS A C 1
ATOM 828 O O . CYS A 1 104 ? -18.603 4.390 4.351 1.00 51.06 104 CYS A O 1
ATOM 830 N N . ILE A 1 105 ? -16.490 4.897 3.764 1.00 56.72 105 ILE A N 1
ATOM 831 C CA . ILE A 1 105 ? -16.241 3.708 2.931 1.00 56.72 105 ILE A CA 1
ATOM 832 C C . ILE A 1 105 ? -16.317 2.425 3.777 1.00 56.72 105 ILE A C 1
ATOM 834 O O . ILE A 1 105 ? -16.930 1.439 3.366 1.00 56.72 105 ILE A O 1
ATOM 838 N N . VAL A 1 106 ? -15.777 2.453 5.000 1.00 54.41 106 VAL A N 1
ATOM 839 C CA . VAL A 1 106 ? -15.712 1.281 5.893 1.00 54.41 106 VAL A CA 1
ATOM 840 C C . VAL A 1 106 ? -17.088 0.793 6.335 1.00 54.41 106 VAL A C 1
ATOM 842 O O . VAL A 1 106 ? -17.351 -0.406 6.328 1.00 54.41 106 VAL A O 1
ATOM 845 N N . THR A 1 107 ? -18.013 1.707 6.632 1.00 50.81 107 THR A N 1
ATOM 846 C CA . THR A 1 107 ? -19.368 1.326 7.074 1.00 50.81 107 THR A CA 1
ATOM 847 C C . THR A 1 107 ? -20.200 0.645 5.983 1.00 50.81 107 THR A C 1
ATOM 849 O O . THR A 1 107 ? -21.146 -0.082 6.291 1.00 50.81 107 THR A O 1
ATOM 852 N N . ILE A 1 108 ? -19.854 0.860 4.709 1.00 52.00 108 ILE A N 1
ATOM 853 C CA . ILE A 1 108 ? -20.545 0.259 3.563 1.00 52.00 108 ILE A CA 1
ATOM 854 C C . ILE A 1 108 ? -19.890 -1.078 3.161 1.00 52.00 108 ILE A C 1
ATOM 856 O O . ILE A 1 108 ? -20.568 -1.982 2.672 1.00 52.00 108 ILE A O 1
ATOM 860 N N . LEU A 1 109 ? -18.594 -1.233 3.437 1.00 55.66 109 LEU A N 1
ATOM 861 C CA . LEU A 1 109 ? -17.777 -2.413 3.132 1.00 55.66 109 LEU A CA 1
ATOM 862 C C . LEU A 1 109 ? -18.085 -3.668 3.956 1.00 55.66 109 LEU A C 1
ATOM 864 O O . LEU A 1 109 ? -17.791 -4.789 3.530 1.00 55.66 109 LEU A O 1
ATOM 868 N N . ASP A 1 110 ? -18.694 -3.512 5.126 1.00 55.22 110 ASP A N 1
ATOM 869 C CA . ASP A 1 110 ? -18.990 -4.647 6.002 1.00 55.22 110 ASP A CA 1
ATOM 870 C C . ASP A 1 110 ? -20.111 -5.560 5.478 1.00 55.22 110 ASP A C 1
ATOM 872 O O . ASP A 1 110 ? -20.356 -6.612 6.065 1.00 55.22 110 ASP A O 1
ATOM 876 N N . LYS A 1 111 ? -20.788 -5.209 4.370 1.00 55.06 111 LYS A N 1
ATOM 877 C CA . LYS A 1 111 ? -22.067 -5.846 4.021 1.00 55.06 111 LYS A CA 1
ATOM 878 C C . LYS A 1 111 ? -22.156 -6.619 2.699 1.00 55.06 111 LYS A C 1
ATOM 880 O O . LYS A 1 111 ? -23.083 -7.411 2.630 1.00 55.06 111 LYS A O 1
ATOM 885 N N . ASP A 1 112 ? -21.277 -6.460 1.693 1.00 59.88 112 ASP A N 1
ATOM 886 C CA . ASP A 1 112 ? -21.568 -7.001 0.340 1.00 59.88 112 ASP A CA 1
ATOM 887 C C . ASP A 1 112 ? -20.359 -7.184 -0.622 1.00 59.88 112 ASP A C 1
ATOM 889 O O . ASP A 1 112 ? -19.576 -6.258 -0.834 1.00 59.88 112 ASP A O 1
ATOM 893 N N . ASP A 1 113 ? -20.288 -8.326 -1.326 1.00 64.00 113 ASP A N 1
ATOM 894 C CA . ASP A 1 113 ? -19.287 -8.629 -2.380 1.00 64.00 113 ASP A CA 1
ATOM 895 C C . ASP A 1 113 ? -19.326 -7.715 -3.631 1.00 64.00 113 ASP A C 1
ATOM 897 O O . ASP A 1 113 ? -18.272 -7.443 -4.217 1.00 64.00 113 ASP A O 1
ATOM 901 N N . PRO A 1 114 ? -20.488 -7.209 -4.101 1.00 66.81 114 PRO A N 1
ATOM 902 C CA . PRO A 1 114 ? -20.530 -6.262 -5.220 1.00 66.81 114 PRO A CA 1
ATOM 903 C C . PRO A 1 114 ? -19.732 -4.974 -4.975 1.00 66.81 114 PRO A C 1
ATOM 905 O O . PRO A 1 114 ? -19.106 -4.473 -5.904 1.00 66.81 114 PRO A O 1
ATOM 908 N N . VAL A 1 115 ? -19.694 -4.495 -3.729 1.00 66.12 115 VAL A N 1
ATOM 909 C CA . VAL A 1 115 ? -18.966 -3.279 -3.334 1.00 66.12 115 VAL A CA 1
ATOM 910 C C . VAL A 1 115 ? -17.458 -3.482 -3.453 1.00 66.12 115 VAL A C 1
ATOM 912 O O . VAL A 1 115 ? -16.747 -2.610 -3.944 1.00 66.12 115 VAL A O 1
ATOM 915 N N . ILE A 1 116 ? -16.970 -4.665 -3.069 1.00 70.56 116 ILE A N 1
ATOM 916 C CA . ILE A 1 116 ? -15.559 -5.050 -3.204 1.00 70.56 116 ILE A CA 1
ATOM 917 C C . ILE A 1 116 ? -15.142 -5.014 -4.678 1.00 70.56 116 ILE A C 1
ATOM 919 O O . ILE A 1 116 ? -14.090 -4.469 -5.010 1.00 70.56 116 ILE A O 1
ATOM 923 N N . ARG A 1 117 ? -15.980 -5.535 -5.585 1.00 74.19 117 ARG A N 1
ATOM 924 C CA . ARG A 1 117 ? -15.694 -5.492 -7.030 1.00 74.19 117 ARG A CA 1
ATOM 925 C C . ARG A 1 117 ? -15.616 -4.066 -7.563 1.00 74.19 117 ARG A C 1
ATOM 927 O O . ARG A 1 117 ? -14.700 -3.770 -8.327 1.00 74.19 117 ARG A O 1
ATOM 934 N N . GLU A 1 118 ? -16.526 -3.190 -7.147 1.00 70.75 118 GLU A N 1
ATOM 935 C CA . GLU A 1 118 ? -16.495 -1.787 -7.568 1.00 70.75 118 GLU A CA 1
ATOM 936 C C . GLU A 1 118 ? -15.264 -1.052 -7.034 1.00 70.75 118 GLU A C 1
ATOM 938 O O . GLU A 1 118 ? -14.601 -0.365 -7.808 1.00 70.75 118 GLU A O 1
ATOM 943 N N . LEU A 1 119 ? -14.880 -1.280 -5.773 1.00 73.00 119 LEU A N 1
ATOM 944 C CA . LEU A 1 119 ? -13.647 -0.739 -5.187 1.00 73.00 119 LEU A CA 1
ATOM 945 C C . LEU A 1 119 ? -12.396 -1.187 -5.943 1.00 73.00 119 LEU A C 1
ATOM 947 O O . LEU A 1 119 ? -11.531 -0.371 -6.245 1.00 73.00 119 LEU A O 1
ATOM 951 N N . VAL A 1 120 ? -12.307 -2.474 -6.291 1.00 77.62 120 VAL A N 1
ATOM 952 C CA . VAL A 1 120 ? -11.175 -3.022 -7.055 1.00 77.62 120 VAL A CA 1
ATOM 953 C C . VAL A 1 120 ? -11.119 -2.439 -8.473 1.00 77.62 120 VAL A C 1
ATOM 955 O O . VAL A 1 120 ? -10.038 -2.191 -9.019 1.00 77.62 120 VAL A O 1
ATOM 958 N N . SER A 1 121 ? -12.284 -2.198 -9.077 1.00 77.25 121 SER A N 1
ATOM 959 C CA . SER A 1 121 ? -12.395 -1.597 -10.409 1.00 77.25 121 SER A CA 1
ATOM 960 C C . SER A 1 121 ? -12.231 -0.076 -10.420 1.00 77.25 121 SER A C 1
ATOM 962 O O . SER A 1 121 ? -12.021 0.496 -11.488 1.00 77.25 121 SER A O 1
ATOM 964 N N . TRP A 1 122 ? -12.308 0.580 -9.258 1.00 79.31 122 TRP A N 1
ATOM 965 C CA . TRP A 1 122 ? -12.239 2.031 -9.167 1.00 79.31 122 TRP A CA 1
ATOM 966 C C . TRP A 1 122 ? -10.883 2.542 -9.644 1.00 79.31 122 TRP A C 1
ATOM 968 O O . TRP A 1 122 ? -9.823 1.979 -9.342 1.00 79.31 122 TRP A O 1
ATOM 978 N N . ARG A 1 123 ? -10.940 3.623 -10.414 1.00 76.19 123 ARG A N 1
ATOM 979 C CA . ARG A 1 123 ? -9.786 4.390 -10.852 1.00 76.19 123 ARG A CA 1
ATOM 980 C C . ARG A 1 123 ? -10.056 5.837 -10.483 1.00 76.19 123 ARG A C 1
ATOM 982 O O . ARG A 1 123 ? -11.109 6.364 -10.839 1.00 76.19 123 ARG A O 1
ATOM 989 N N . GLY A 1 124 ? -9.143 6.430 -9.725 1.00 68.50 124 GLY A N 1
ATOM 990 C CA . GLY A 1 124 ? -9.256 7.817 -9.305 1.00 68.50 124 GLY A CA 1
ATOM 991 C C . GLY A 1 124 ? -9.311 8.748 -10.505 1.00 68.50 124 GLY A C 1
ATOM 992 O O . GLY A 1 124 ? -8.689 8.495 -11.537 1.00 68.50 124 GLY A O 1
ATOM 993 N N . ALA A 1 125 ? -10.085 9.822 -10.372 1.00 63.94 125 ALA A N 1
ATOM 994 C CA . ALA A 1 125 ? -10.259 10.801 -11.440 1.00 63.94 125 ALA A CA 1
ATOM 995 C C . ALA A 1 125 ? -9.021 11.696 -11.630 1.00 63.94 125 ALA A C 1
ATOM 997 O O . ALA A 1 125 ? -8.848 12.285 -12.696 1.00 63.94 125 ALA A O 1
ATOM 998 N N . LYS A 1 126 ? -8.172 11.810 -10.601 1.00 64.69 126 LYS A N 1
ATOM 999 C CA . LYS A 1 126 ? -6.995 12.682 -10.566 1.00 64.69 126 LYS A CA 1
ATOM 1000 C C . LYS A 1 126 ? -5.754 11.887 -10.160 1.00 64.69 126 LYS A C 1
ATOM 1002 O O . LYS A 1 126 ? -5.889 10.937 -9.392 1.00 64.69 126 LYS A O 1
ATOM 1007 N N . PRO A 1 127 ? -4.562 12.246 -10.669 1.00 65.75 127 PRO A N 1
ATOM 1008 C CA . PRO A 1 127 ? -3.315 11.650 -10.214 1.00 65.75 127 PRO A CA 1
ATOM 1009 C C . PRO A 1 127 ? -3.011 12.077 -8.774 1.00 65.75 127 PRO A C 1
ATOM 1011 O O . PRO A 1 127 ? -3.231 13.231 -8.404 1.00 65.75 127 PRO A O 1
ATOM 1014 N N . LEU A 1 128 ? -2.470 11.157 -7.976 1.00 68.00 128 LEU A N 1
ATOM 1015 C CA . LEU A 1 128 ? -2.035 11.455 -6.613 1.00 68.00 128 LEU A CA 1
ATOM 1016 C C . LEU A 1 128 ? -0.720 12.257 -6.623 1.00 68.00 128 LEU A C 1
ATOM 1018 O O . LEU A 1 128 ? 0.097 12.079 -7.537 1.00 68.00 128 LEU A O 1
ATOM 1022 N N . PRO A 1 129 ? -0.480 13.111 -5.609 1.00 66.31 129 PRO A N 1
ATOM 1023 C CA . PRO A 1 129 ? 0.807 13.772 -5.433 1.00 66.31 129 PRO A CA 1
ATOM 1024 C C . PRO A 1 129 ? 1.940 12.748 -5.309 1.00 66.31 129 PRO A C 1
ATOM 1026 O O . PRO A 1 129 ? 1.781 11.708 -4.663 1.00 66.31 129 PRO A O 1
ATOM 1029 N N . LEU A 1 130 ? 3.094 13.056 -5.905 1.00 67.62 130 LEU A N 1
ATOM 1030 C CA . LEU A 1 130 ? 4.302 12.253 -5.725 1.00 67.62 130 LEU A CA 1
ATOM 1031 C C . LEU A 1 130 ? 4.782 12.342 -4.275 1.00 67.62 130 LEU A C 1
ATOM 1033 O O . LEU A 1 130 ? 4.671 13.390 -3.638 1.00 67.62 130 LEU A O 1
ATOM 1037 N N . VAL A 1 131 ? 5.343 11.243 -3.769 1.00 70.62 131 VAL A N 1
ATOM 1038 C CA . VAL A 1 131 ? 5.922 11.219 -2.425 1.00 70.62 131 VAL A CA 1
ATOM 1039 C C . VAL A 1 131 ? 7.174 12.107 -2.408 1.00 70.62 131 VAL A C 1
ATOM 1041 O O . VAL A 1 131 ? 8.058 11.910 -3.248 1.00 70.62 131 VAL A O 1
ATOM 1044 N N . PRO A 1 132 ? 7.269 13.091 -1.495 1.00 68.88 132 PRO A N 1
ATOM 1045 C CA . PRO A 1 132 ? 8.403 14.003 -1.453 1.00 68.88 132 PRO A CA 1
ATOM 1046 C C . PRO A 1 132 ? 9.690 13.285 -1.032 1.00 68.88 132 PRO A C 1
ATOM 1048 O O . PRO A 1 132 ? 9.684 12.357 -0.222 1.00 68.88 132 PRO A O 1
ATOM 1051 N N . ILE A 1 133 ? 10.819 13.752 -1.565 1.00 71.25 133 ILE A N 1
ATOM 1052 C CA . ILE A 1 133 ? 12.150 13.262 -1.194 1.00 71.25 133 ILE A CA 1
ATOM 1053 C C . ILE A 1 133 ? 12.516 13.827 0.180 1.00 71.25 133 ILE A C 1
ATOM 1055 O O . ILE A 1 133 ? 12.535 15.044 0.380 1.00 71.25 133 ILE A O 1
ATOM 1059 N N . ARG A 1 134 ? 12.854 12.951 1.129 1.00 67.56 134 ARG A N 1
ATOM 1060 C CA . ARG A 1 134 ? 13.293 13.365 2.469 1.00 67.56 134 ARG A CA 1
ATOM 1061 C C . ARG A 1 134 ? 14.764 13.779 2.462 1.00 67.56 134 ARG A C 1
ATOM 1063 O O . ARG A 1 134 ? 15.663 12.974 2.687 1.00 67.56 134 ARG A O 1
ATOM 1070 N N . GLU A 1 135 ? 15.016 15.070 2.248 1.00 65.12 135 GLU A N 1
ATOM 1071 C CA . GLU A 1 135 ? 16.376 15.632 2.197 1.00 65.12 135 GLU A CA 1
ATOM 1072 C C . GLU A 1 135 ? 17.144 15.590 3.532 1.00 65.12 135 GLU A C 1
ATOM 1074 O O . GLU A 1 135 ? 18.368 15.748 3.551 1.00 65.12 135 GLU A O 1
ATOM 1079 N N . SER A 1 136 ? 16.448 15.413 4.660 1.00 64.44 136 SER A N 1
ATOM 1080 C CA . SER A 1 136 ? 17.041 15.392 6.005 1.00 64.44 136 SER A CA 1
ATOM 1081 C C . SER A 1 136 ? 18.093 14.293 6.178 1.00 64.44 136 SER A C 1
ATOM 1083 O O . SER A 1 136 ? 19.056 14.476 6.921 1.00 64.44 136 SER A O 1
ATOM 1085 N N . ILE A 1 137 ? 17.969 13.196 5.434 1.00 60.09 137 ILE A N 1
ATOM 1086 C CA . ILE A 1 137 ? 18.826 12.010 5.556 1.00 60.09 137 ILE A CA 1
ATOM 1087 C C . ILE A 1 137 ? 20.186 12.219 4.893 1.00 60.09 137 ILE A C 1
ATOM 1089 O O . ILE A 1 137 ? 21.200 11.752 5.398 1.00 60.09 137 ILE A O 1
ATOM 1093 N N . PHE A 1 138 ? 20.255 13.043 3.846 1.00 61.59 138 PHE A N 1
ATOM 1094 C CA . PHE A 1 138 ? 21.529 13.435 3.234 1.00 61.59 138 PHE A CA 1
ATOM 1095 C C . PHE A 1 138 ? 22.325 14.436 4.092 1.00 61.59 138 PHE A C 1
ATOM 1097 O O . PHE A 1 138 ? 23.480 14.737 3.786 1.00 61.59 138 PHE A O 1
ATOM 1104 N N . LYS A 1 139 ? 21.720 14.979 5.161 1.00 57.12 139 LYS A N 1
ATOM 1105 C CA . LYS A 1 139 ? 22.349 15.945 6.080 1.00 57.12 139 LYS A CA 1
ATOM 1106 C C . LYS A 1 139 ? 22.907 15.290 7.349 1.00 57.12 139 LYS A C 1
ATOM 1108 O O . LYS A 1 139 ? 23.659 15.956 8.065 1.00 57.12 139 LYS A O 1
ATOM 1113 N N . ALA A 1 140 ? 22.594 14.018 7.615 1.00 54.25 140 ALA A N 1
ATOM 1114 C CA . ALA A 1 140 ? 23.132 13.271 8.748 1.00 54.25 140 ALA A CA 1
ATOM 1115 C C . ALA A 1 140 ? 24.618 12.945 8.507 1.00 54.25 140 ALA A C 1
ATOM 1117 O O . ALA A 1 140 ? 24.989 11.972 7.856 1.00 54.25 140 ALA A O 1
ATOM 1118 N N . LYS A 1 141 ? 25.496 13.828 8.989 1.00 50.41 141 LYS A N 1
ATOM 1119 C CA . LYS A 1 141 ? 26.947 13.631 8.981 1.00 50.41 141 LYS A CA 1
ATOM 1120 C C . LYS A 1 141 ? 27.372 12.797 10.195 1.00 50.41 141 LYS A C 1
ATOM 1122 O O . LYS A 1 141 ? 27.292 13.297 11.311 1.00 50.41 141 LYS A O 1
ATOM 1127 N N . GLY A 1 142 ? 27.974 11.631 9.950 1.00 50.81 142 GLY A N 1
ATOM 1128 C CA . GLY A 1 142 ? 29.126 11.180 10.743 1.00 50.81 142 GLY A CA 1
ATOM 1129 C C . GLY A 1 142 ? 28.941 10.078 11.792 1.00 50.81 142 GLY A C 1
ATOM 1130 O O . GLY A 1 142 ? 29.577 10.177 12.838 1.00 50.81 142 GLY A O 1
ATOM 1131 N N . SER A 1 143 ? 28.175 9.017 11.527 1.00 54.03 143 SER A N 1
ATOM 1132 C CA . SER A 1 143 ? 28.296 7.755 12.279 1.00 54.03 143 SER A CA 1
ATOM 1133 C C . SER A 1 143 ? 28.477 6.571 11.326 1.00 54.03 143 SER A C 1
ATOM 1135 O O . SER A 1 143 ? 27.766 6.465 10.332 1.00 54.03 143 SER A O 1
ATOM 1137 N N . ASP A 1 144 ? 29.448 5.705 11.622 1.00 58.78 144 ASP A N 1
ATOM 1138 C CA . ASP A 1 144 ? 29.942 4.628 10.744 1.00 58.78 144 ASP A CA 1
ATOM 1139 C C . ASP A 1 144 ? 29.016 3.394 10.625 1.00 58.78 144 ASP A C 1
ATOM 1141 O O . ASP A 1 144 ? 29.395 2.403 10.005 1.00 58.78 144 ASP A O 1
ATOM 1145 N N . GLU A 1 145 ? 27.788 3.441 11.142 1.00 65.50 145 GLU A N 1
ATOM 1146 C CA . GLU A 1 145 ? 26.775 2.403 10.917 1.00 65.50 145 GLU A CA 1
ATOM 1147 C C . GLU A 1 145 ? 25.459 3.055 10.493 1.00 65.50 145 GLU A C 1
ATOM 1149 O O . GLU A 1 145 ? 24.820 3.760 11.271 1.00 65.50 145 GLU A O 1
ATOM 1154 N N . ILE A 1 146 ? 25.085 2.836 9.231 1.00 72.69 146 ILE A N 1
ATOM 1155 C CA . ILE A 1 146 ? 23.779 3.206 8.683 1.00 72.69 146 ILE A CA 1
ATOM 1156 C C . ILE A 1 146 ? 22.790 2.136 9.148 1.00 72.69 146 ILE A C 1
ATOM 1158 O O . ILE A 1 146 ? 23.001 0.947 8.895 1.00 72.69 146 ILE A O 1
ATOM 1162 N N . THR A 1 147 ? 21.719 2.545 9.819 1.00 82.88 147 THR A N 1
ATOM 1163 C CA . THR A 1 147 ? 20.635 1.636 10.217 1.00 82.88 147 THR A CA 1
ATOM 1164 C C . THR A 1 147 ? 19.896 1.087 8.994 1.00 82.88 147 THR A C 1
ATOM 1166 O O . THR A 1 147 ? 19.939 1.651 7.899 1.00 82.88 147 THR A O 1
ATOM 1169 N N . MET A 1 148 ? 19.186 -0.029 9.156 1.00 81.25 148 MET A N 1
ATOM 1170 C CA . MET A 1 148 ? 18.440 -0.646 8.056 1.00 81.25 148 MET A CA 1
ATOM 1171 C C . MET A 1 148 ? 17.315 0.269 7.539 1.00 81.25 148 MET A C 1
ATOM 1173 O O . MET A 1 148 ? 17.024 0.290 6.344 1.00 81.25 148 MET A O 1
ATOM 1177 N N . GLU A 1 149 ? 16.722 1.070 8.423 1.00 82.50 149 GLU A N 1
ATOM 1178 C CA . GLU A 1 149 ? 15.736 2.104 8.116 1.00 82.50 149 GLU A CA 1
ATOM 1179 C C . GLU A 1 149 ? 16.329 3.267 7.320 1.00 82.50 149 GLU A C 1
ATOM 1181 O O . GLU A 1 149 ? 15.738 3.703 6.331 1.00 82.50 149 GLU A O 1
ATOM 1186 N N . GLU A 1 150 ? 17.507 3.757 7.710 1.00 81.00 150 GLU A N 1
ATOM 1187 C CA . GLU A 1 150 ? 18.210 4.793 6.948 1.00 81.00 150 GLU A CA 1
ATOM 1188 C C . GLU A 1 150 ? 18.613 4.270 5.569 1.00 81.00 150 GLU A C 1
ATOM 1190 O O . GLU A 1 150 ? 18.430 4.962 4.568 1.00 81.00 150 GLU A O 1
ATOM 1195 N N . GLN A 1 151 ? 19.093 3.026 5.490 1.00 83.00 151 GLN A N 1
ATOM 1196 C CA . GLN A 1 151 ? 19.412 2.382 4.220 1.00 83.00 151 GLN A CA 1
ATOM 1197 C C . GLN A 1 151 ? 18.174 2.269 3.320 1.00 83.00 151 GLN A C 1
ATOM 1199 O O . GLN A 1 151 ? 18.263 2.557 2.125 1.00 83.00 151 GLN A O 1
ATOM 1204 N N . LEU A 1 152 ? 17.027 1.872 3.879 1.00 84.56 152 LEU A N 1
ATOM 1205 C CA . LEU A 1 152 ? 15.756 1.801 3.161 1.00 84.56 152 LEU A CA 1
ATOM 1206 C C . LEU A 1 152 ? 15.388 3.160 2.558 1.00 84.56 152 LEU A C 1
ATOM 1208 O O . LEU A 1 152 ? 15.097 3.243 1.367 1.00 84.56 152 LEU A O 1
ATOM 1212 N N . GLU A 1 153 ? 15.419 4.220 3.360 1.00 82.44 153 GLU A N 1
ATOM 1213 C CA . GLU A 1 153 ? 14.984 5.545 2.920 1.00 82.44 153 GLU A CA 1
ATOM 1214 C C . GLU A 1 153 ? 15.972 6.180 1.926 1.00 82.44 153 GLU A C 1
ATOM 1216 O O . GLU A 1 153 ? 15.546 6.841 0.978 1.00 82.44 153 GLU A O 1
ATOM 1221 N N . ILE A 1 154 ? 17.281 5.920 2.059 1.00 82.12 154 ILE A N 1
ATOM 1222 C CA . ILE A 1 154 ? 18.281 6.294 1.044 1.00 82.12 154 ILE A CA 1
ATOM 1223 C C . ILE A 1 154 ? 17.951 5.619 -0.289 1.00 82.12 154 ILE A C 1
ATOM 1225 O O 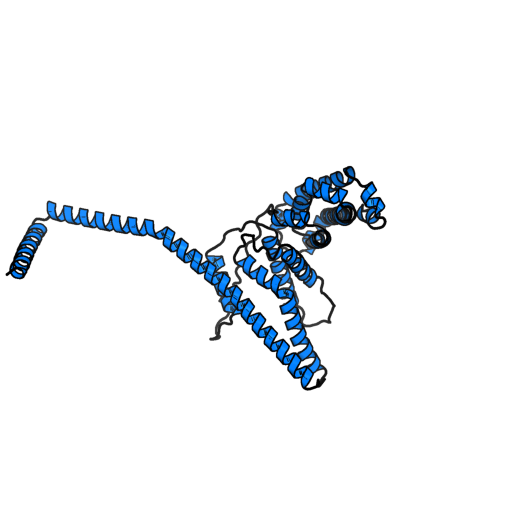. ILE A 1 154 ? 17.813 6.305 -1.302 1.00 82.12 154 ILE A O 1
ATOM 1229 N N . ARG A 1 155 ? 17.772 4.291 -0.294 1.00 81.62 155 ARG A N 1
ATOM 1230 C CA . ARG A 1 155 ? 17.454 3.524 -1.509 1.00 81.62 155 ARG A CA 1
ATOM 1231 C C . ARG A 1 155 ? 16.136 3.957 -2.140 1.00 81.62 155 ARG A C 1
ATOM 1233 O O . ARG A 1 155 ? 16.022 4.018 -3.362 1.00 81.62 155 ARG A O 1
ATOM 1240 N N . LEU A 1 156 ? 15.144 4.282 -1.318 1.00 83.56 156 LEU A N 1
ATOM 1241 C CA . LEU A 1 156 ? 13.853 4.763 -1.787 1.00 83.56 156 LEU A CA 1
ATOM 1242 C C . LEU A 1 156 ? 13.969 6.154 -2.424 1.00 83.56 156 LEU A C 1
ATOM 1244 O O . LEU A 1 156 ? 13.400 6.391 -3.486 1.00 83.56 156 LEU A O 1
ATOM 1248 N N . ASN A 1 157 ? 14.758 7.055 -1.836 1.00 82.25 157 ASN A N 1
ATOM 1249 C CA . ASN A 1 157 ? 15.039 8.365 -2.423 1.00 82.25 157 ASN A CA 1
ATOM 1250 C C . ASN A 1 157 ? 15.849 8.262 -3.726 1.00 82.25 157 ASN A C 1
ATOM 1252 O O . ASN A 1 157 ? 15.537 8.975 -4.677 1.00 82.25 157 ASN A O 1
ATOM 1256 N N . GLU A 1 158 ? 16.834 7.360 -3.809 1.00 80.44 158 GLU A N 1
ATOM 1257 C CA . GLU A 1 158 ? 17.540 7.047 -5.064 1.00 80.44 158 GLU A CA 1
ATOM 1258 C C . GLU A 1 158 ? 16.556 6.602 -6.152 1.00 80.44 158 GLU A C 1
ATOM 1260 O O . GLU A 1 158 ? 16.588 7.121 -7.269 1.00 80.44 158 GLU A O 1
ATOM 1265 N N . TYR A 1 159 ? 15.636 5.695 -5.811 1.00 80.31 159 TYR A N 1
ATOM 1266 C CA . TYR A 1 159 ? 14.606 5.229 -6.733 1.00 80.31 159 TYR A CA 1
ATOM 1267 C C . TYR A 1 159 ? 13.690 6.372 -7.201 1.00 80.31 159 TYR A C 1
ATOM 1269 O O . TYR A 1 159 ? 13.482 6.537 -8.403 1.00 80.31 159 TYR A O 1
ATOM 1277 N N . ARG A 1 160 ? 13.195 7.210 -6.279 1.00 81.81 160 ARG A N 1
ATOM 1278 C CA . ARG A 1 160 ? 12.321 8.363 -6.582 1.00 81.81 160 ARG A CA 1
ATOM 1279 C C . ARG A 1 160 ? 12.994 9.414 -7.473 1.00 81.81 160 ARG A C 1
ATOM 1281 O O . ARG A 1 160 ? 12.321 10.035 -8.291 1.00 81.81 160 ARG A O 1
ATOM 1288 N N . LEU A 1 161 ? 14.306 9.624 -7.327 1.00 76.81 161 LEU A N 1
ATOM 1289 C CA . LEU A 1 161 ? 15.074 10.570 -8.151 1.00 76.81 161 LEU A CA 1
ATOM 1290 C C . LEU A 1 161 ? 15.140 10.150 -9.623 1.00 76.81 161 LEU A C 1
ATOM 1292 O O . LEU A 1 161 ? 15.149 11.007 -10.506 1.00 76.81 161 LEU A O 1
ATOM 1296 N N . VAL A 1 162 ? 15.206 8.843 -9.878 1.00 70.62 162 VAL A N 1
ATOM 1297 C CA . VAL A 1 162 ? 15.311 8.279 -11.231 1.00 70.62 162 VAL A CA 1
ATOM 1298 C C . VAL A 1 162 ? 13.927 8.038 -11.839 1.00 70.62 162 VAL A C 1
ATOM 1300 O O . VAL A 1 162 ? 13.732 8.257 -13.033 1.00 70.62 162 VAL A O 1
ATOM 1303 N N . ASN A 1 163 ? 12.951 7.651 -11.014 1.00 67.62 163 ASN A N 1
ATOM 1304 C CA . ASN A 1 163 ? 11.620 7.245 -11.446 1.00 67.62 163 ASN A CA 1
ATOM 1305 C C . ASN A 1 163 ? 10.530 8.154 -10.866 1.00 67.62 163 ASN A C 1
ATOM 1307 O O . ASN A 1 163 ? 9.980 7.899 -9.797 1.00 67.62 163 ASN A O 1
ATOM 1311 N N . SER A 1 164 ? 10.152 9.185 -11.624 1.00 59.56 164 SER A N 1
ATOM 1312 C CA . SER A 1 164 ? 9.014 10.068 -11.328 1.00 59.56 164 SER A CA 1
ATOM 1313 C C . SER A 1 164 ? 7.791 9.718 -12.183 1.00 59.56 164 SER A C 1
ATOM 1315 O O . SER A 1 164 ? 7.234 10.551 -12.896 1.00 59.56 164 SER A O 1
ATOM 1317 N N . THR A 1 165 ? 7.366 8.454 -12.161 1.00 58.78 165 THR A N 1
ATOM 1318 C CA . THR A 1 165 ? 6.148 8.053 -12.880 1.00 58.78 165 THR A CA 1
ATOM 1319 C C . THR A 1 165 ? 4.923 8.169 -11.979 1.00 58.78 165 THR A C 1
ATOM 1321 O O . THR A 1 165 ? 4.889 7.654 -10.863 1.00 58.78 165 THR A O 1
ATOM 1324 N N . GLN A 1 166 ? 3.895 8.871 -12.465 1.00 61.09 166 GLN A N 1
ATOM 1325 C CA . GLN A 1 166 ? 2.573 8.851 -11.842 1.00 61.09 166 GLN A CA 1
ATOM 1326 C C . GLN A 1 166 ? 1.959 7.465 -12.049 1.00 61.09 166 GLN A C 1
ATOM 1328 O O . GLN A 1 166 ? 1.734 7.041 -13.184 1.00 61.09 166 GLN A O 1
ATOM 1333 N N . ASN A 1 167 ? 1.707 6.757 -10.950 1.00 63.81 167 ASN A N 1
ATOM 1334 C CA . ASN A 1 167 ? 1.030 5.465 -10.987 1.00 63.81 167 ASN A CA 1
ATOM 1335 C C . ASN A 1 167 ? -0.469 5.640 -11.249 1.00 63.81 167 ASN A C 1
ATOM 1337 O O . ASN A 1 167 ? -1.057 6.675 -10.925 1.00 63.81 167 ASN A O 1
ATOM 1341 N N . GLU A 1 168 ? -1.097 4.601 -11.807 1.00 68.00 168 GLU A N 1
ATOM 1342 C CA . GLU A 1 168 ? -2.556 4.536 -11.890 1.00 68.00 168 GLU A CA 1
ATOM 1343 C C . GLU A 1 168 ? -3.159 4.690 -10.493 1.00 68.00 168 GLU A C 1
ATOM 1345 O O . GLU A 1 168 ? -2.878 3.900 -9.587 1.00 68.00 168 GLU A O 1
ATOM 1350 N N . VAL A 1 169 ? -4.029 5.685 -10.328 1.00 75.12 169 VAL A N 1
ATOM 1351 C CA . VAL A 1 169 ? -4.722 5.897 -9.062 1.00 75.12 169 VAL A CA 1
ATOM 1352 C C . VAL A 1 169 ? -5.796 4.836 -8.923 1.00 75.12 169 VAL A C 1
ATOM 1354 O O . VAL A 1 169 ? -6.804 4.840 -9.625 1.00 75.12 169 VAL A O 1
ATOM 1357 N N . ASN A 1 170 ? -5.555 3.897 -8.021 1.00 82.50 170 ASN A N 1
ATOM 1358 C CA . ASN A 1 170 ? -6.509 2.889 -7.592 1.00 82.50 170 ASN A CA 1
ATOM 1359 C C . ASN A 1 170 ? -6.758 3.037 -6.086 1.00 82.50 170 ASN A C 1
ATOM 1361 O O . ASN A 1 170 ? -6.103 3.832 -5.407 1.00 82.50 170 ASN A O 1
ATOM 1365 N N . ILE A 1 171 ? -7.712 2.269 -5.560 1.00 79.56 171 ILE A N 1
ATOM 1366 C CA . ILE A 1 171 ? -8.110 2.374 -4.153 1.00 79.56 171 ILE A CA 1
ATOM 1367 C C . ILE A 1 171 ? -6.942 2.102 -3.197 1.00 79.56 171 ILE A C 1
ATOM 1369 O O . ILE A 1 171 ? -6.839 2.757 -2.168 1.00 79.56 171 ILE A O 1
ATOM 1373 N N . VAL A 1 172 ? -6.028 1.192 -3.542 1.00 85.62 172 VAL A N 1
ATOM 1374 C CA . VAL A 1 172 ? -4.867 0.871 -2.702 1.00 85.62 172 VAL A CA 1
ATOM 1375 C C . VAL A 1 172 ? -3.885 2.037 -2.687 1.00 85.62 172 VAL A C 1
ATOM 1377 O O . VAL A 1 172 ? -3.521 2.493 -1.611 1.00 85.62 172 VAL A O 1
ATOM 1380 N N . ALA A 1 173 ? -3.525 2.578 -3.855 1.00 82.69 173 ALA A N 1
ATOM 1381 C CA . ALA A 1 173 ? -2.640 3.740 -3.962 1.00 82.69 173 ALA A CA 1
ATOM 1382 C C . ALA A 1 173 ? -3.200 4.957 -3.202 1.00 82.69 173 ALA A C 1
ATOM 1384 O O . ALA A 1 173 ? -2.468 5.657 -2.499 1.00 82.69 173 ALA A O 1
ATOM 1385 N N . PHE A 1 174 ? -4.518 5.166 -3.278 1.00 79.56 174 PHE A N 1
ATOM 1386 C CA . PHE A 1 174 ? -5.210 6.202 -2.516 1.00 79.56 174 PHE A CA 1
ATOM 1387 C C . PHE A 1 174 ? -5.120 5.968 -0.997 1.00 79.56 174 PHE A C 1
ATOM 1389 O O . PHE A 1 174 ? -4.721 6.868 -0.260 1.00 79.56 174 PHE A O 1
ATOM 1396 N N . LEU A 1 175 ? -5.396 4.750 -0.517 1.00 80.94 175 LEU A N 1
ATOM 1397 C CA . LEU A 1 175 ? -5.272 4.410 0.907 1.00 80.94 175 LEU A CA 1
ATOM 1398 C C . LEU A 1 175 ? -3.832 4.555 1.414 1.00 80.94 175 LEU A C 1
ATOM 1400 O O . LEU A 1 175 ? -3.623 5.061 2.515 1.00 80.94 175 LEU A O 1
ATOM 1404 N N . CYS A 1 176 ? -2.840 4.175 0.604 1.00 84.56 176 CYS A N 1
ATOM 1405 C CA . CYS A 1 176 ? -1.426 4.394 0.899 1.00 84.56 176 CYS A CA 1
ATOM 1406 C C . CYS A 1 176 ? -1.086 5.888 0.985 1.00 84.56 176 CYS A C 1
ATOM 1408 O O . CYS A 1 176 ? -0.336 6.306 1.865 1.00 84.56 176 CYS A O 1
ATOM 1410 N N . HIS A 1 177 ? -1.652 6.722 0.111 1.00 79.19 177 HIS A N 1
ATOM 1411 C CA . HIS A 1 177 ? -1.501 8.171 0.210 1.00 79.19 177 HIS A CA 1
ATOM 1412 C C . HIS A 1 177 ? -2.096 8.718 1.517 1.00 79.19 177 HIS A C 1
ATOM 1414 O O . HIS A 1 177 ? -1.381 9.383 2.268 1.00 79.19 177 HIS A O 1
ATOM 1420 N N . CYS A 1 178 ? -3.345 8.373 1.849 1.00 74.88 178 CYS A N 1
ATOM 1421 C CA . CYS A 1 178 ? -3.971 8.788 3.108 1.00 74.88 178 CYS A CA 1
ATOM 1422 C C . CYS A 1 178 ? -3.179 8.330 4.336 1.00 74.88 178 CYS A C 1
ATOM 1424 O O . CYS A 1 178 ? -3.039 9.085 5.297 1.00 74.88 178 CYS A O 1
ATOM 1426 N N . TRP A 1 179 ? -2.647 7.107 4.295 1.00 81.56 179 TRP A N 1
ATOM 1427 C CA . TRP A 1 179 ? -1.794 6.566 5.345 1.00 81.56 179 TRP A CA 1
ATOM 1428 C C . TRP A 1 179 ? -0.562 7.442 5.583 1.00 81.56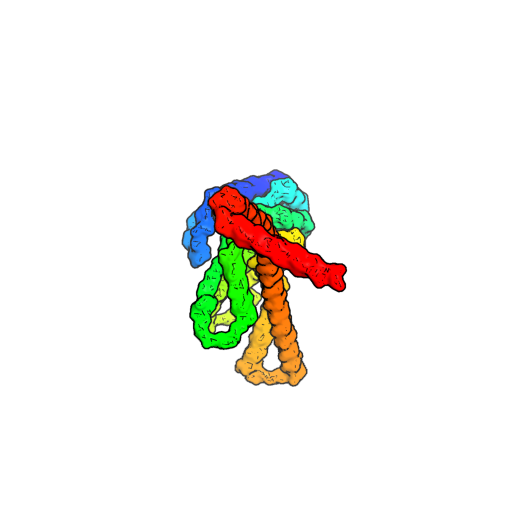 179 TRP A C 1
ATOM 1430 O O . TRP A 1 179 ? -0.326 7.867 6.712 1.00 81.56 179 TRP A O 1
ATOM 1440 N N . ARG A 1 180 ? 0.195 7.750 4.521 1.00 78.12 180 ARG A N 1
ATOM 1441 C CA . ARG A 1 180 ? 1.426 8.555 4.598 1.00 78.12 180 ARG A CA 1
ATOM 1442 C C . ARG A 1 180 ? 1.157 9.962 5.126 1.00 78.12 180 ARG A C 1
ATOM 1444 O O . ARG A 1 180 ? 1.823 10.387 6.063 1.00 78.12 180 ARG A O 1
ATOM 1451 N N . VAL A 1 181 ? 0.130 10.634 4.600 1.00 73.06 181 VAL A N 1
ATOM 1452 C CA . VAL A 1 181 ? -0.274 11.975 5.061 1.00 73.06 181 VAL A CA 1
ATOM 1453 C C . VAL A 1 181 ? -0.648 11.957 6.544 1.00 73.06 181 VAL A C 1
ATOM 1455 O O . VAL A 1 181 ? -0.292 12.857 7.300 1.00 73.06 181 VAL A O 1
ATOM 1458 N N . ASN A 1 182 ? -1.364 10.924 6.990 1.00 71.88 182 ASN A N 1
ATOM 1459 C CA . ASN A 1 182 ? -1.728 10.795 8.396 1.00 71.88 182 ASN A CA 1
ATOM 1460 C C . ASN A 1 182 ? -0.513 10.482 9.287 1.00 71.88 182 ASN A C 1
ATOM 1462 O O . ASN A 1 182 ? -0.431 10.971 10.410 1.00 71.88 182 ASN A O 1
ATOM 1466 N N . GLN A 1 183 ? 0.452 9.710 8.786 1.00 75.44 183 GLN A N 1
ATOM 1467 C CA . GLN A 1 183 ? 1.698 9.411 9.488 1.00 75.44 183 GLN A CA 1
ATOM 1468 C C . GLN A 1 183 ? 2.588 10.650 9.652 1.00 75.44 183 GLN A C 1
ATOM 1470 O O . GLN A 1 183 ? 3.170 10.832 10.717 1.00 75.44 183 GLN A O 1
ATOM 1475 N N . GLU A 1 184 ? 2.667 11.521 8.644 1.00 70.56 184 GLU A N 1
ATOM 1476 C CA . GLU A 1 184 ? 3.377 12.804 8.740 1.00 70.56 184 GLU A CA 1
ATOM 1477 C C . GLU A 1 184 ? 2.786 13.685 9.840 1.00 70.56 184 GLU A C 1
ATOM 1479 O O . GLU A 1 184 ? 3.525 14.124 10.717 1.00 70.56 184 GLU A O 1
ATOM 1484 N N . LYS A 1 185 ? 1.455 13.810 9.891 1.00 65.94 185 LYS A N 1
ATOM 1485 C CA . LYS A 1 185 ? 0.765 14.532 10.971 1.00 65.94 185 LYS A CA 1
ATOM 1486 C C . LYS A 1 185 ? 1.106 13.965 12.344 1.00 65.94 185 LYS A C 1
ATOM 1488 O O . LYS A 1 185 ? 1.426 14.712 13.258 1.00 65.94 185 LYS A O 1
ATOM 1493 N N . VAL A 1 186 ? 1.042 12.641 12.505 1.00 68.12 186 VAL A N 1
ATOM 1494 C CA . VAL A 1 186 ? 1.376 11.991 13.783 1.00 68.12 186 VAL A CA 1
ATOM 1495 C C . VAL A 1 186 ? 2.815 12.298 14.201 1.00 68.12 186 VAL A C 1
ATOM 1497 O O . VAL A 1 186 ? 3.048 12.575 15.374 1.00 68.12 186 VAL A O 1
ATOM 1500 N N . ASN A 1 187 ? 3.760 12.296 13.261 1.00 67.00 187 ASN A N 1
ATOM 1501 C CA . ASN A 1 187 ? 5.155 12.619 13.550 1.00 67.00 187 ASN A CA 1
ATOM 1502 C C . ASN A 1 187 ? 5.341 14.098 13.933 1.00 67.00 187 ASN A C 1
ATOM 1504 O O . ASN A 1 187 ? 6.037 14.376 14.903 1.00 67.00 187 ASN A O 1
ATOM 1508 N N . GLU A 1 188 ? 4.673 15.029 13.245 1.00 63.16 188 GLU A N 1
ATOM 1509 C CA . GLU A 1 188 ? 4.677 16.459 13.597 1.00 63.16 188 GLU A CA 1
ATOM 1510 C C . GLU A 1 188 ? 4.099 16.700 15.004 1.00 63.16 188 GLU A C 1
ATOM 1512 O O . GLU A 1 188 ? 4.680 17.431 15.805 1.00 63.16 188 GLU A O 1
ATOM 1517 N N . PHE A 1 189 ? 3.004 16.017 15.361 1.00 57.34 189 PHE A N 1
ATOM 1518 C CA . PHE A 1 189 ? 2.412 16.107 16.701 1.00 57.34 189 PHE A CA 1
ATOM 1519 C C . PHE A 1 189 ? 3.310 15.527 17.808 1.00 57.34 189 PHE A C 1
ATOM 1521 O O . PHE A 1 189 ? 3.253 15.996 18.949 1.00 57.34 189 PHE A O 1
ATOM 1528 N N . LEU A 1 190 ? 4.130 14.517 17.499 1.00 56.16 190 LEU A N 1
ATOM 1529 C CA . LEU A 1 190 ? 5.071 13.909 18.447 1.00 56.16 190 LEU A CA 1
ATOM 1530 C C . LEU A 1 190 ? 6.283 14.809 18.733 1.00 56.16 190 LEU A C 1
ATOM 1532 O O . LEU A 1 190 ? 6.809 14.768 19.847 1.00 56.16 190 LEU A O 1
ATOM 1536 N N . ASP A 1 191 ? 6.682 15.659 17.784 1.00 49.81 191 ASP A N 1
ATOM 1537 C CA . ASP A 1 191 ? 7.737 16.657 17.996 1.00 49.81 191 ASP A CA 1
ATOM 1538 C C . ASP A 1 191 ? 7.272 17.827 18.891 1.00 49.81 191 ASP A C 1
ATOM 1540 O O . ASP A 1 191 ? 8.092 18.453 19.570 1.00 49.81 191 ASP A O 1
ATOM 1544 N N . GLU A 1 192 ? 5.960 18.088 18.977 1.00 47.34 192 GLU A N 1
ATOM 1545 C CA . GLU A 1 192 ? 5.398 19.220 19.732 1.00 47.34 192 GLU A CA 1
ATOM 1546 C C . GLU A 1 192 ? 4.863 18.880 21.139 1.00 47.34 192 GLU A C 1
ATOM 1548 O O . GLU A 1 192 ? 4.765 19.775 21.984 1.00 47.34 192 GLU A O 1
ATOM 1553 N N . LYS A 1 193 ? 4.556 17.612 21.459 1.00 45.34 193 LYS A N 1
ATOM 1554 C CA . LYS A 1 193 ? 4.026 17.223 22.784 1.00 45.34 193 LYS A CA 1
ATOM 1555 C C . LYS A 1 193 ? 4.788 16.068 23.437 1.00 45.34 193 LYS A C 1
ATOM 1557 O O . LYS A 1 193 ? 4.546 14.899 23.168 1.00 45.34 193 LYS A O 1
ATOM 1562 N N . LYS A 1 194 ? 5.612 16.405 24.437 1.00 42.22 194 LYS A N 1
ATOM 1563 C CA . LYS A 1 194 ? 6.192 15.459 25.417 1.00 42.22 194 LYS A CA 1
ATOM 1564 C C . LYS A 1 194 ? 5.268 15.102 26.590 1.00 42.22 194 LYS A C 1
ATOM 1566 O O . LYS A 1 194 ? 5.707 14.455 27.535 1.00 42.22 194 LYS A O 1
ATOM 1571 N N . THR A 1 195 ? 4.006 15.507 26.565 1.00 43.28 195 THR A N 1
ATOM 1572 C CA . THR A 1 195 ? 3.074 15.281 27.674 1.00 43.28 195 THR A CA 1
ATOM 1573 C C . THR A 1 195 ? 1.660 15.145 27.130 1.00 43.28 195 THR A C 1
ATOM 1575 O O . THR A 1 195 ? 1.147 16.115 26.577 1.00 43.28 195 THR A O 1
ATOM 1578 N N . GLU A 1 196 ? 1.044 13.968 27.265 1.00 43.53 196 GLU A N 1
ATOM 1579 C CA . GLU A 1 196 ? -0.201 13.772 28.031 1.00 43.53 196 GLU A CA 1
ATOM 1580 C C . GLU A 1 196 ? -0.848 12.397 27.800 1.00 43.53 196 GLU A C 1
ATOM 1582 O O . GLU A 1 196 ? -0.564 11.682 26.841 1.00 43.53 196 GLU A O 1
ATOM 1587 N N . ASP A 1 197 ? -1.682 12.070 28.781 1.00 37.28 197 ASP A N 1
ATOM 1588 C CA . ASP A 1 197 ? -2.371 10.834 29.122 1.00 37.28 197 ASP A CA 1
ATOM 1589 C C . ASP A 1 197 ? -2.956 9.972 27.991 1.00 37.28 197 ASP A C 1
ATOM 1591 O O . ASP A 1 197 ? -3.422 10.422 26.943 1.00 37.28 197 ASP A O 1
ATOM 1595 N N . TRP A 1 198 ? -2.993 8.671 28.291 1.00 37.00 198 TRP A N 1
ATOM 1596 C CA . TRP A 1 198 ? -3.622 7.620 27.496 1.00 37.00 198 TRP A CA 1
ATOM 1597 C C . TRP A 1 198 ? -5.092 7.943 27.187 1.00 37.00 198 TRP A C 1
ATOM 1599 O O . TRP A 1 198 ? -5.916 8.091 28.090 1.00 37.00 198 TRP A O 1
ATOM 1609 N N . THR A 1 199 ? -5.432 7.971 25.898 1.00 36.25 199 THR A N 1
ATOM 1610 C CA . THR A 1 199 ? -6.811 7.853 25.410 1.00 36.25 199 THR A CA 1
ATOM 1611 C C . THR A 1 199 ? -6.932 6.602 24.530 1.00 36.25 199 THR A C 1
ATOM 1613 O O . THR A 1 199 ? -5.968 6.255 23.848 1.00 36.25 199 THR A O 1
ATOM 1616 N N . PRO A 1 200 ? -8.081 5.892 24.525 1.00 36.12 200 PRO A N 1
ATOM 1617 C CA . PRO A 1 200 ? -8.190 4.552 23.928 1.00 36.12 200 PRO A CA 1
ATOM 1618 C C . PRO A 1 200 ? -8.147 4.498 22.388 1.00 36.12 200 PRO A C 1
ATOM 1620 O O . PRO A 1 200 ? -8.233 3.416 21.822 1.00 36.12 200 PRO A O 1
ATOM 1623 N N . MET A 1 201 ? -8.063 5.642 21.716 1.00 42.22 201 MET A N 1
ATOM 1624 C CA . MET A 1 201 ? -7.741 5.840 20.299 1.00 42.22 201 MET A CA 1
ATOM 1625 C C . MET A 1 201 ? -7.727 7.354 20.120 1.00 42.22 201 MET A C 1
ATOM 1627 O O . MET A 1 201 ? -8.747 8.003 20.366 1.00 42.22 201 MET A O 1
ATOM 1631 N N . SER A 1 202 ? -6.609 7.943 19.711 1.00 54.53 202 SER A N 1
ATOM 1632 C CA . SER A 1 202 ? -6.650 9.323 19.226 1.00 54.53 202 SER A CA 1
ATOM 1633 C C . SER A 1 202 ? -7.379 9.350 17.876 1.00 54.53 202 SER A C 1
ATOM 1635 O O . SER A 1 202 ? -7.319 8.384 17.116 1.00 54.53 202 SER A O 1
ATOM 1637 N N . GLU A 1 203 ? -8.055 10.451 17.527 1.00 53.59 203 GLU A N 1
ATOM 1638 C CA . GLU A 1 203 ? -8.712 10.609 16.209 1.00 53.59 203 GLU A CA 1
ATOM 1639 C C . GLU A 1 203 ? -7.747 10.353 15.029 1.00 53.59 203 GLU A C 1
ATOM 1641 O O . GLU A 1 203 ? -8.169 9.993 13.931 1.00 53.59 203 GLU A O 1
ATOM 1646 N N . THR A 1 204 ? -6.439 10.476 15.276 1.00 58.47 204 THR A N 1
ATOM 1647 C CA . THR A 1 204 ? -5.350 10.176 14.342 1.00 58.47 204 THR A CA 1
ATOM 1648 C C . THR A 1 204 ? -5.140 8.681 14.077 1.00 58.47 204 THR A C 1
ATOM 1650 O O . THR A 1 204 ? -4.626 8.331 13.020 1.00 58.47 204 THR A O 1
ATOM 1653 N N . GLU A 1 205 ? -5.541 7.768 14.965 1.00 66.25 205 GLU A N 1
ATOM 1654 C CA . GLU A 1 205 ? -5.365 6.318 14.762 1.00 66.25 205 GLU A CA 1
ATOM 1655 C C . GLU A 1 205 ? -6.495 5.678 13.949 1.00 66.25 205 GLU A C 1
ATOM 1657 O O . GLU A 1 205 ? -6.323 4.600 13.375 1.00 66.25 205 GLU A O 1
ATOM 1662 N N . GLU A 1 206 ? -7.636 6.359 13.840 1.00 69.75 206 GLU A N 1
ATOM 1663 C CA . GLU A 1 206 ? -8.806 5.863 13.119 1.00 69.75 206 GLU A CA 1
ATOM 1664 C C . GLU A 1 206 ? -8.487 5.613 11.640 1.00 69.75 206 GLU A C 1
ATOM 1666 O O . GLU A 1 206 ? -8.810 4.556 11.107 1.00 69.75 206 GLU A O 1
ATOM 1671 N N . VAL A 1 207 ? -7.777 6.535 10.981 1.00 71.88 207 VAL A N 1
ATOM 1672 C CA . VAL A 1 207 ? -7.389 6.398 9.566 1.00 71.88 207 VAL A CA 1
ATOM 1673 C C . VAL A 1 207 ? -6.563 5.132 9.331 1.00 71.88 207 VAL A C 1
ATOM 1675 O O . VAL A 1 207 ? -6.767 4.450 8.326 1.00 71.88 207 VAL A O 1
ATOM 1678 N N . PHE A 1 208 ? -5.677 4.780 10.266 1.00 80.62 208 PHE A N 1
ATOM 1679 C CA . PHE A 1 208 ? -4.849 3.581 10.161 1.00 80.62 208 PHE A CA 1
ATOM 1680 C C . PHE A 1 208 ? -5.685 2.300 10.261 1.00 80.62 208 PHE A C 1
ATOM 1682 O O . PHE A 1 208 ? -5.549 1.395 9.435 1.00 80.62 208 PHE A O 1
ATOM 1689 N N . VAL A 1 209 ? -6.609 2.248 11.223 1.00 80.69 209 VAL A N 1
ATOM 1690 C CA . VAL A 1 209 ? -7.534 1.116 11.390 1.00 80.69 209 VAL A CA 1
ATOM 1691 C C . VAL A 1 209 ? -8.439 0.962 10.166 1.00 80.69 209 VAL A C 1
ATOM 1693 O O . VAL A 1 209 ? -8.615 -0.148 9.661 1.00 80.69 209 VAL A O 1
ATOM 1696 N N . LEU A 1 210 ? -8.980 2.072 9.654 1.00 75.75 210 LEU A N 1
ATOM 1697 C CA . LEU A 1 210 ? -9.837 2.074 8.470 1.00 75.75 210 LEU A CA 1
ATOM 1698 C C . LEU A 1 210 ? -9.069 1.576 7.237 1.00 75.75 210 LEU A C 1
ATOM 1700 O O . LEU A 1 210 ? -9.555 0.684 6.545 1.00 75.75 210 LEU A O 1
ATOM 1704 N N . ALA A 1 211 ? -7.862 2.091 6.985 1.00 81.69 211 ALA A N 1
ATOM 1705 C CA . ALA A 1 211 ? -7.032 1.661 5.861 1.00 81.69 211 ALA A CA 1
ATOM 1706 C C . ALA A 1 211 ? -6.716 0.159 5.927 1.00 81.69 211 ALA A C 1
ATOM 1708 O O . ALA A 1 211 ? -6.892 -0.545 4.931 1.00 81.69 211 ALA A O 1
ATOM 1709 N N . HIS A 1 212 ? -6.341 -0.350 7.106 1.00 87.62 212 HIS A N 1
ATOM 1710 C CA . HIS A 1 212 ? -6.119 -1.780 7.311 1.00 87.62 212 HIS A CA 1
ATOM 1711 C C . HIS A 1 212 ? -7.376 -2.599 6.996 1.00 87.62 212 HIS A C 1
ATOM 1713 O O . HIS A 1 212 ? -7.300 -3.595 6.277 1.00 87.62 212 HIS A O 1
ATOM 1719 N N . HIS A 1 213 ? -8.543 -2.210 7.521 1.00 82.25 213 HIS A N 1
ATOM 1720 C CA . HIS A 1 213 ? -9.784 -2.965 7.313 1.00 82.25 213 HIS A CA 1
ATOM 1721 C C . HIS A 1 213 ? -10.182 -3.028 5.839 1.00 82.25 213 HIS A C 1
ATOM 1723 O O . HIS A 1 213 ? -10.539 -4.097 5.344 1.00 82.25 213 HIS A O 1
ATOM 1729 N N . ILE A 1 214 ? -10.073 -1.907 5.117 1.00 80.31 214 ILE A N 1
ATOM 1730 C CA . ILE A 1 214 ? -10.379 -1.862 3.683 1.00 80.31 214 ILE A CA 1
ATOM 1731 C C . ILE A 1 214 ? -9.406 -2.747 2.906 1.00 80.31 214 ILE A C 1
ATOM 1733 O O . ILE A 1 214 ? -9.853 -3.590 2.128 1.00 80.31 214 ILE A O 1
ATOM 1737 N N . LEU A 1 215 ? -8.095 -2.594 3.134 1.00 87.00 215 LEU A N 1
ATOM 1738 C CA . LEU A 1 215 ? -7.081 -3.370 2.422 1.00 87.00 215 LEU A CA 1
ATOM 1739 C C . LEU A 1 215 ? -7.216 -4.867 2.681 1.00 87.00 215 LEU A C 1
ATOM 1741 O O . LEU A 1 215 ? -7.182 -5.645 1.732 1.00 87.00 215 LEU A O 1
ATOM 1745 N N . ASN A 1 216 ? -7.476 -5.273 3.921 1.00 87.12 216 ASN A N 1
ATOM 1746 C CA . ASN A 1 216 ? -7.703 -6.674 4.260 1.00 87.12 216 ASN A CA 1
ATOM 1747 C C . ASN A 1 216 ? -8.878 -7.283 3.468 1.00 87.12 216 ASN A C 1
ATOM 1749 O O . ASN A 1 216 ? -8.822 -8.435 3.051 1.00 87.12 216 ASN A O 1
ATOM 1753 N N . ARG A 1 217 ? -9.932 -6.503 3.188 1.00 82.44 217 ARG A N 1
ATOM 1754 C CA . ARG A 1 217 ? -11.099 -6.964 2.409 1.00 82.44 217 ARG A CA 1
ATOM 1755 C C . ARG A 1 217 ? -10.828 -7.087 0.911 1.00 82.44 217 ARG A C 1
ATOM 1757 O O . ARG A 1 217 ? -11.535 -7.832 0.238 1.00 82.44 217 ARG A O 1
ATOM 1764 N N . ILE A 1 218 ? -9.821 -6.388 0.394 1.00 83.00 218 ILE A N 1
ATOM 1765 C CA . ILE A 1 218 ? -9.370 -6.488 -1.003 1.00 83.00 218 ILE A CA 1
ATOM 1766 C C . ILE A 1 218 ? -8.051 -7.268 -1.137 1.00 83.00 218 ILE A C 1
ATOM 1768 O O . ILE A 1 218 ? -7.344 -7.099 -2.132 1.00 83.00 218 ILE A O 1
ATOM 1772 N N . ASN A 1 219 ? -7.715 -8.105 -0.145 1.00 85.62 219 ASN A N 1
ATOM 1773 C CA . ASN A 1 219 ? -6.478 -8.894 -0.076 1.00 85.62 219 ASN A CA 1
ATOM 1774 C C . ASN A 1 219 ? -5.224 -8.049 -0.335 1.00 85.62 219 ASN A C 1
ATOM 1776 O O . ASN A 1 219 ? -4.390 -8.395 -1.167 1.00 85.62 219 ASN A O 1
ATOM 1780 N N . PHE A 1 220 ? -5.148 -6.882 0.305 1.00 84.81 220 PHE A N 1
ATOM 1781 C CA . PHE A 1 220 ? -4.026 -5.945 0.226 1.00 84.81 220 PHE A CA 1
ATOM 1782 C C . PHE A 1 220 ? -3.603 -5.576 -1.207 1.00 84.81 220 PHE A C 1
ATOM 1784 O O . PHE A 1 220 ? -2.475 -5.156 -1.446 1.00 84.81 220 PHE A O 1
ATOM 1791 N N . GLY A 1 221 ? -4.521 -5.691 -2.173 1.00 78.31 221 GLY A N 1
ATOM 1792 C CA . GLY A 1 221 ? -4.236 -5.353 -3.560 1.00 78.31 221 GLY A CA 1
ATOM 1793 C C . GLY A 1 221 ? -3.325 -6.343 -4.285 1.00 78.31 221 GLY A C 1
ATOM 1794 O O . GLY A 1 221 ? -2.704 -5.931 -5.257 1.00 78.31 221 GLY A O 1
ATOM 1795 N N . GLU A 1 222 ? -3.269 -7.624 -3.889 1.00 81.19 222 GLU A N 1
ATOM 1796 C CA . GLU A 1 222 ? -2.444 -8.668 -4.544 1.00 81.19 222 GLU A CA 1
ATOM 1797 C C . GLU A 1 222 ? -2.562 -8.698 -6.083 1.00 81.19 222 GLU A C 1
ATOM 1799 O O . GLU A 1 222 ? -1.608 -9.027 -6.782 1.00 81.19 222 GLU A O 1
ATOM 1804 N N . ASN A 1 223 ? -3.725 -8.324 -6.627 1.00 75.44 223 ASN A N 1
ATOM 1805 C CA . ASN A 1 223 ? -3.994 -8.308 -8.069 1.00 75.44 223 ASN A CA 1
ATOM 1806 C C . ASN A 1 223 ? -3.856 -6.919 -8.722 1.00 75.44 223 ASN A C 1
ATOM 1808 O O . ASN A 1 223 ? -4.209 -6.747 -9.891 1.00 75.44 223 ASN A O 1
ATOM 1812 N N . MET A 1 224 ? -3.397 -5.908 -7.983 1.00 81.50 224 MET A N 1
ATOM 1813 C CA . MET A 1 224 ? -3.266 -4.534 -8.462 1.00 81.50 224 MET A CA 1
ATOM 1814 C C . MET A 1 224 ? -1.816 -4.205 -8.807 1.00 81.50 224 MET A C 1
ATOM 1816 O O . MET A 1 224 ? -0.875 -4.628 -8.140 1.00 81.50 224 MET A O 1
ATOM 1820 N N . LYS A 1 225 ? -1.628 -3.404 -9.858 1.00 81.19 225 LYS A N 1
ATOM 1821 C CA . LYS A 1 225 ? -0.320 -2.826 -10.168 1.00 81.19 225 LYS A CA 1
ATOM 1822 C C . LYS A 1 225 ? -0.098 -1.631 -9.248 1.00 81.19 225 LYS A C 1
ATOM 1824 O O . LYS A 1 225 ? -0.785 -0.622 -9.381 1.00 81.19 225 LYS A O 1
ATOM 1829 N N . LEU A 1 226 ? 0.834 -1.773 -8.314 1.00 84.25 226 LEU A N 1
ATOM 1830 C CA . LEU A 1 226 ? 1.192 -0.746 -7.339 1.00 84.25 226 LEU A CA 1
ATOM 1831 C C . LEU A 1 226 ? 2.601 -0.229 -7.612 1.00 84.25 226 LEU A C 1
ATOM 1833 O O . LEU A 1 226 ? 3.483 -1.004 -7.992 1.00 84.25 226 LEU A O 1
ATOM 1837 N N . GLY A 1 227 ? 2.816 1.064 -7.380 1.00 84.19 227 GLY A N 1
ATOM 1838 C CA . GLY A 1 227 ? 4.160 1.633 -7.345 1.00 84.19 227 GLY A CA 1
ATOM 1839 C C . GLY A 1 227 ? 4.979 1.097 -6.178 1.00 84.19 227 GLY A C 1
ATOM 1840 O O . GLY A 1 227 ? 4.427 0.545 -5.229 1.00 84.19 227 GLY A O 1
ATOM 1841 N N . ILE A 1 228 ? 6.296 1.294 -6.220 1.00 87.88 228 ILE A N 1
ATOM 1842 C CA . ILE A 1 228 ? 7.204 0.838 -5.156 1.00 87.88 228 ILE A CA 1
ATOM 1843 C C . ILE A 1 228 ? 6.854 1.467 -3.806 1.00 87.88 228 ILE A C 1
ATOM 1845 O O . ILE A 1 228 ? 6.734 0.748 -2.816 1.00 87.88 228 ILE A O 1
ATOM 1849 N N . ASP A 1 229 ? 6.592 2.776 -3.772 1.00 87.00 229 ASP A N 1
ATOM 1850 C CA . ASP A 1 229 ? 6.176 3.453 -2.542 1.00 87.00 229 ASP A CA 1
ATOM 1851 C C . ASP A 1 229 ? 4.874 2.877 -1.965 1.00 87.00 229 ASP A C 1
ATOM 1853 O O . ASP A 1 229 ? 4.732 2.737 -0.749 1.00 87.00 229 ASP A O 1
ATOM 1857 N N . ASP A 1 230 ? 3.919 2.527 -2.827 1.00 88.25 230 ASP A N 1
ATOM 1858 C CA . ASP A 1 230 ? 2.634 1.975 -2.397 1.00 88.25 230 ASP A CA 1
ATOM 1859 C C . ASP A 1 230 ? 2.788 0.520 -1.936 1.00 88.25 230 ASP A C 1
ATOM 1861 O O . ASP A 1 230 ? 2.222 0.158 -0.913 1.00 88.25 230 ASP A O 1
ATOM 1865 N N . GLN A 1 231 ? 3.622 -0.295 -2.593 1.00 90.25 231 GLN A N 1
ATOM 1866 C CA . GLN A 1 231 ? 3.947 -1.657 -2.137 1.00 90.25 231 GLN A CA 1
ATOM 1867 C C . GLN A 1 231 ? 4.591 -1.656 -0.742 1.00 90.25 231 GLN A C 1
ATOM 1869 O O . GLN A 1 231 ? 4.234 -2.466 0.112 1.00 90.25 231 GLN A O 1
ATOM 1874 N N . ILE A 1 232 ? 5.507 -0.718 -0.487 1.00 91.06 232 ILE A N 1
ATOM 1875 C CA . ILE A 1 232 ? 6.125 -0.539 0.834 1.00 91.06 232 ILE A CA 1
ATOM 1876 C C . ILE A 1 232 ? 5.081 -0.105 1.863 1.00 91.06 232 ILE A C 1
ATOM 1878 O O . ILE A 1 232 ? 5.030 -0.661 2.959 1.00 91.06 232 ILE A O 1
ATOM 1882 N N . THR A 1 233 ? 4.226 0.853 1.503 1.00 90.00 233 THR A N 1
ATOM 1883 C CA . THR A 1 233 ? 3.176 1.346 2.402 1.00 90.00 233 THR A CA 1
ATOM 1884 C C . THR A 1 233 ? 2.149 0.251 2.708 1.00 90.00 233 THR A C 1
ATOM 1886 O O . THR A 1 233 ? 1.689 0.142 3.838 1.00 90.00 233 THR A O 1
ATOM 1889 N N . VAL A 1 234 ? 1.813 -0.615 1.748 1.00 92.31 234 VAL A N 1
ATOM 1890 C CA . VAL A 1 234 ? 0.945 -1.780 1.983 1.00 92.31 234 VAL A CA 1
ATOM 1891 C C . VAL A 1 234 ? 1.541 -2.712 3.037 1.00 92.31 234 VAL A C 1
ATOM 1893 O O . VAL A 1 234 ? 0.798 -3.156 3.908 1.00 92.31 234 VAL A O 1
ATOM 1896 N N . LEU A 1 235 ? 2.858 -2.959 3.025 1.00 92.00 235 LEU A N 1
ATOM 1897 C CA . LEU A 1 235 ? 3.512 -3.756 4.073 1.00 92.00 235 LEU A CA 1
ATOM 1898 C C . LEU A 1 235 ? 3.389 -3.111 5.459 1.00 92.00 235 LEU A C 1
ATOM 1900 O O . LEU A 1 235 ? 3.230 -3.827 6.450 1.00 92.00 235 LEU A O 1
ATOM 1904 N N . ASP A 1 236 ? 3.449 -1.780 5.541 1.00 90.62 236 ASP A N 1
ATOM 1905 C CA . ASP A 1 236 ? 3.206 -1.058 6.795 1.00 90.62 236 ASP A CA 1
ATOM 1906 C C . ASP A 1 236 ? 1.769 -1.224 7.274 1.00 90.62 236 ASP A C 1
ATOM 1908 O O . ASP A 1 236 ? 1.536 -1.534 8.445 1.00 90.62 236 ASP A O 1
ATOM 1912 N N . ILE A 1 237 ? 0.810 -1.083 6.359 1.00 90.00 237 ILE A N 1
ATOM 1913 C CA . ILE A 1 237 ? -0.609 -1.237 6.672 1.00 90.00 237 ILE A CA 1
ATOM 1914 C C . ILE A 1 237 ? -0.897 -2.672 7.122 1.00 90.00 237 ILE A C 1
ATOM 1916 O O . ILE A 1 237 ? -1.513 -2.861 8.163 1.00 90.00 237 ILE A O 1
ATOM 1920 N N . GLU A 1 238 ? -0.416 -3.685 6.398 1.00 92.81 238 GLU A N 1
ATOM 1921 C CA . GLU A 1 238 ? -0.605 -5.109 6.716 1.00 92.81 238 GLU A CA 1
ATOM 1922 C C . GLU A 1 238 ? -0.057 -5.477 8.105 1.00 92.81 238 GLU A C 1
ATOM 1924 O O . GLU A 1 238 ? -0.627 -6.307 8.817 1.00 92.81 238 GLU A O 1
ATOM 1929 N N . ASN A 1 239 ? 1.044 -4.848 8.525 1.00 90.56 239 ASN A N 1
ATOM 1930 C CA . ASN A 1 239 ? 1.684 -5.140 9.807 1.00 90.56 239 ASN A CA 1
ATOM 1931 C C . ASN A 1 239 ? 1.296 -4.167 10.929 1.00 90.56 239 ASN A C 1
ATOM 1933 O O . ASN A 1 239 ? 1.777 -4.329 12.051 1.00 90.56 239 ASN A O 1
ATOM 1937 N N . PHE A 1 240 ? 0.385 -3.223 10.678 1.00 89.06 240 PHE A N 1
ATOM 1938 C CA . PHE A 1 240 ? 0.005 -2.167 11.619 1.00 89.06 240 PHE A CA 1
ATOM 1939 C C . PHE A 1 240 ? -0.326 -2.675 13.025 1.00 89.06 240 PHE A C 1
ATOM 1941 O O . PHE A 1 240 ? 0.281 -2.234 14.001 1.00 89.06 240 PHE A O 1
ATOM 1948 N N . PHE A 1 241 ? -1.256 -3.628 13.142 1.00 85.69 241 PHE A N 1
ATOM 1949 C CA . PHE A 1 241 ? -1.682 -4.133 14.450 1.00 85.69 241 PHE A CA 1
ATOM 1950 C C . PHE A 1 241 ? -0.554 -4.846 15.195 1.00 85.69 241 PHE A C 1
ATOM 1952 O O . PHE A 1 241 ? -0.433 -4.686 16.405 1.00 85.69 241 PHE A O 1
ATOM 1959 N N . LYS A 1 242 ? 0.315 -5.566 14.476 1.00 86.81 242 LYS A N 1
ATOM 1960 C CA . LYS A 1 242 ? 1.478 -6.243 15.069 1.00 86.81 242 LYS A CA 1
ATOM 1961 C C . LYS A 1 242 ? 2.507 -5.234 15.580 1.00 86.81 242 LYS A C 1
ATOM 1963 O O . LYS A 1 242 ? 3.076 -5.433 16.647 1.00 86.81 242 LYS A O 1
ATOM 1968 N N . MET A 1 243 ? 2.725 -4.138 14.849 1.00 85.06 243 MET A N 1
ATOM 1969 C CA . MET A 1 243 ? 3.618 -3.061 15.294 1.00 85.06 243 MET A CA 1
ATOM 1970 C C . MET A 1 243 ? 3.039 -2.305 16.495 1.00 85.06 243 MET A C 1
ATOM 1972 O O . MET A 1 243 ? 3.773 -1.951 17.416 1.00 85.06 243 MET A O 1
ATOM 1976 N N . LYS A 1 244 ? 1.717 -2.097 16.532 1.00 85.38 244 LYS A N 1
ATOM 1977 C CA . LYS A 1 244 ? 1.036 -1.499 17.690 1.00 85.38 244 LYS A CA 1
ATOM 1978 C C . LYS A 1 244 ? 1.099 -2.394 18.924 1.00 85.38 244 LYS A C 1
ATOM 1980 O O . LYS A 1 244 ? 1.370 -1.893 20.010 1.00 85.38 244 LYS A O 1
ATOM 1985 N N . GLU A 1 245 ? 0.914 -3.700 18.761 1.00 84.19 245 GLU A N 1
ATOM 1986 C CA . GLU A 1 245 ? 1.099 -4.684 19.830 1.00 84.19 245 GLU A CA 1
ATOM 1987 C C . GLU A 1 245 ? 2.527 -4.624 20.397 1.00 84.19 245 GLU A C 1
ATOM 1989 O O . GLU A 1 245 ? 2.701 -4.514 21.607 1.00 84.19 245 GLU A O 1
ATOM 1994 N N . ALA A 1 246 ? 3.546 -4.584 19.532 1.00 83.88 246 ALA A N 1
ATOM 1995 C CA . ALA A 1 246 ? 4.944 -4.447 19.943 1.00 83.88 246 ALA A CA 1
ATOM 1996 C C . ALA A 1 246 ? 5.200 -3.170 20.763 1.00 83.88 246 ALA A C 1
ATOM 1998 O O . ALA A 1 246 ? 5.807 -3.220 21.834 1.00 83.88 246 ALA A O 1
ATOM 1999 N N . ALA A 1 247 ? 4.688 -2.026 20.297 1.00 83.12 247 ALA A N 1
ATOM 2000 C CA . ALA A 1 247 ? 4.799 -0.757 21.014 1.00 83.12 247 ALA A CA 1
ATOM 2001 C C . ALA A 1 247 ? 4.118 -0.812 22.394 1.00 83.12 247 ALA A C 1
ATOM 2003 O O . ALA A 1 247 ? 4.651 -0.287 23.373 1.00 83.12 247 ALA A O 1
ATOM 2004 N N . MET A 1 248 ? 2.969 -1.489 22.488 1.00 84.62 248 MET A N 1
ATOM 2005 C CA . MET A 1 248 ? 2.271 -1.706 23.756 1.00 84.62 248 MET A CA 1
ATOM 2006 C C . MET A 1 248 ? 3.070 -2.599 24.708 1.00 84.62 248 MET A C 1
ATOM 2008 O O . MET A 1 248 ? 3.153 -2.276 25.889 1.00 84.62 248 MET A O 1
ATOM 2012 N N . LEU A 1 249 ? 3.706 -3.669 24.225 1.00 85.94 249 LEU A N 1
ATOM 2013 C CA . LEU A 1 249 ? 4.544 -4.543 25.057 1.00 85.94 249 LEU A CA 1
ATOM 2014 C C . LEU A 1 249 ? 5.735 -3.789 25.665 1.00 85.94 249 LEU A C 1
ATOM 2016 O O . LEU A 1 249 ? 5.999 -3.909 26.862 1.00 85.94 249 LEU A O 1
ATOM 2020 N N . ILE A 1 250 ? 6.417 -2.961 24.866 1.00 83.81 250 ILE A N 1
ATOM 2021 C CA . ILE A 1 250 ? 7.518 -2.109 25.344 1.00 83.81 250 ILE A CA 1
ATOM 2022 C C . ILE A 1 250 ? 7.009 -1.132 26.408 1.00 83.81 250 ILE A C 1
ATOM 2024 O O . ILE A 1 250 ? 7.636 -0.966 27.455 1.00 83.81 250 ILE A O 1
ATOM 2028 N N . ARG A 1 251 ? 5.847 -0.517 26.169 1.00 84.38 251 ARG A N 1
ATOM 2029 C CA . ARG A 1 251 ? 5.225 0.408 27.117 1.00 84.38 251 ARG A CA 1
ATOM 2030 C C . ARG A 1 251 ? 4.855 -0.276 28.431 1.00 84.38 251 ARG A C 1
ATOM 2032 O O . ARG A 1 251 ? 5.188 0.253 29.483 1.00 84.38 251 ARG A O 1
ATOM 2039 N N . VAL A 1 252 ? 4.248 -1.462 28.387 1.00 85.12 252 VAL A N 1
ATOM 2040 C CA . VAL A 1 252 ? 3.958 -2.263 29.588 1.00 85.12 252 VAL A CA 1
ATOM 2041 C C . VAL A 1 252 ? 5.248 -2.548 30.360 1.00 85.12 252 VAL A C 1
ATOM 2043 O O . VAL A 1 252 ? 5.291 -2.367 31.574 1.00 85.12 252 VAL A O 1
ATOM 2046 N N . GLN A 1 253 ? 6.333 -2.917 29.671 1.00 84.44 253 GLN A N 1
ATOM 2047 C CA . GLN A 1 253 ? 7.629 -3.140 30.314 1.00 84.44 253 GLN A CA 1
ATOM 2048 C C . GLN A 1 253 ? 8.179 -1.867 30.985 1.00 84.44 253 GLN A C 1
ATOM 2050 O O . GLN A 1 253 ? 8.789 -1.950 32.053 1.00 84.44 253 GLN A O 1
ATOM 2055 N N . MET A 1 254 ? 7.983 -0.694 30.377 1.00 84.38 254 MET A N 1
ATOM 2056 C CA . MET A 1 254 ? 8.362 0.594 30.965 1.00 84.38 254 MET A CA 1
ATOM 2057 C C . MET A 1 254 ? 7.502 0.948 32.181 1.00 84.38 254 MET A C 1
ATOM 2059 O O . MET A 1 254 ? 8.055 1.268 33.229 1.00 84.38 254 MET A O 1
ATOM 2063 N N . GLU A 1 255 ? 6.179 0.828 32.080 1.00 85.94 255 GLU A N 1
ATOM 2064 C CA . GLU A 1 255 ? 5.244 1.136 33.169 1.00 85.94 255 GLU A CA 1
ATOM 2065 C C . GLU A 1 255 ? 5.482 0.232 34.386 1.00 85.94 255 GLU A C 1
ATOM 2067 O O . GLU A 1 255 ? 5.509 0.712 35.517 1.00 85.94 255 GLU A O 1
ATOM 2072 N N . LEU A 1 256 ? 5.758 -1.061 34.178 1.00 85.31 256 LEU A N 1
ATOM 2073 C CA . LEU A 1 256 ? 6.129 -1.978 35.263 1.00 85.31 256 LEU A CA 1
ATOM 2074 C C . LEU A 1 256 ? 7.405 -1.525 35.992 1.00 85.31 256 LEU A C 1
ATOM 2076 O O . LEU A 1 256 ? 7.464 -1.583 37.223 1.00 85.31 256 LEU A O 1
ATOM 2080 N N . LYS A 1 257 ? 8.407 -1.031 35.247 1.00 85.00 257 LYS A N 1
ATOM 2081 C CA . LYS A 1 257 ? 9.646 -0.475 35.816 1.00 85.00 257 LYS A CA 1
ATOM 2082 C C . LYS A 1 257 ? 9.382 0.818 36.588 1.00 85.00 257 LYS A C 1
ATOM 2084 O O . LYS A 1 257 ? 9.905 0.975 37.687 1.00 85.00 257 LYS A O 1
ATOM 2089 N N . GLU A 1 258 ? 8.571 1.722 36.042 1.00 87.81 258 GLU A N 1
ATOM 2090 C CA . GLU A 1 258 ? 8.219 2.998 36.680 1.00 87.81 258 GLU A CA 1
ATOM 2091 C C . GLU A 1 258 ? 7.402 2.803 37.961 1.00 87.81 258 GLU A C 1
ATOM 2093 O O . GLU A 1 258 ? 7.663 3.450 38.974 1.00 87.81 258 GLU A O 1
ATOM 2098 N N . MET A 1 259 ? 6.454 1.864 37.945 1.00 87.50 259 MET A N 1
ATOM 2099 C CA . MET A 1 259 ? 5.627 1.523 39.104 1.00 87.50 259 MET A CA 1
ATOM 2100 C C . MET A 1 259 ? 6.359 0.650 40.133 1.00 87.50 259 MET A C 1
ATOM 2102 O O . MET A 1 259 ? 5.771 0.304 41.158 1.00 87.50 259 MET A O 1
ATOM 2106 N N . MET A 1 260 ? 7.629 0.296 39.889 1.00 82.50 260 MET A N 1
ATOM 2107 C CA . MET A 1 260 ? 8.440 -0.573 40.755 1.00 82.50 260 MET A CA 1
ATOM 2108 C C . MET A 1 260 ? 7.749 -1.917 41.048 1.00 82.50 260 MET A C 1
ATOM 2110 O O . MET A 1 260 ? 7.936 -2.515 42.111 1.00 82.50 260 MET A O 1
ATOM 2114 N N . ILE A 1 261 ? 6.931 -2.392 40.106 1.00 82.56 261 ILE A N 1
ATOM 2115 C CA . ILE A 1 261 ? 6.278 -3.695 40.181 1.00 82.56 261 ILE A CA 1
ATOM 2116 C C . ILE A 1 261 ? 7.307 -4.723 39.725 1.00 82.56 261 ILE A C 1
ATOM 2118 O O . ILE A 1 261 ? 7.907 -4.578 38.664 1.00 82.56 261 ILE A O 1
ATOM 2122 N N . ILE A 1 262 ? 7.515 -5.763 40.530 1.00 79.75 262 ILE A N 1
ATOM 2123 C CA . ILE A 1 262 ? 8.364 -6.903 40.174 1.00 79.75 262 ILE A CA 1
ATOM 2124 C C . ILE A 1 262 ? 7.413 -8.040 39.790 1.00 79.75 262 ILE A C 1
ATOM 2126 O O . ILE A 1 262 ? 6.846 -8.663 40.694 1.00 79.75 262 ILE A O 1
ATOM 2130 N N . PRO A 1 263 ? 7.181 -8.292 38.487 1.00 79.12 263 PRO A N 1
ATOM 2131 C CA . PRO A 1 263 ? 6.378 -9.427 38.057 1.00 79.12 263 PRO A CA 1
ATOM 2132 C C . PRO A 1 263 ? 7.050 -10.735 38.479 1.00 79.12 263 PRO A C 1
ATOM 2134 O O . PRO A 1 263 ? 8.256 -10.781 38.748 1.00 79.12 263 PRO A O 1
ATOM 2137 N N . ILE A 1 264 ? 6.273 -11.814 38.529 1.00 87.81 264 ILE A N 1
ATOM 2138 C CA . ILE A 1 264 ? 6.852 -13.142 38.740 1.00 87.81 264 ILE A CA 1
ATOM 2139 C C . ILE A 1 264 ? 7.762 -13.508 37.562 1.00 87.81 264 ILE A C 1
ATOM 2141 O O . ILE A 1 264 ? 7.661 -12.956 36.466 1.00 87.81 264 ILE A O 1
ATOM 2145 N N . ARG A 1 265 ? 8.704 -14.423 37.804 1.00 83.19 265 ARG A N 1
ATOM 2146 C CA . ARG A 1 265 ? 9.759 -14.753 36.838 1.00 83.19 265 ARG A CA 1
ATOM 2147 C C . ARG A 1 265 ? 9.185 -15.233 35.504 1.00 83.19 265 ARG A C 1
ATOM 2149 O O . ARG A 1 265 ? 9.753 -14.918 34.464 1.00 83.19 265 ARG A O 1
ATOM 2156 N N . GLU A 1 266 ? 8.098 -15.989 35.554 1.00 86.38 266 GLU A N 1
ATOM 2157 C CA . GLU A 1 266 ? 7.384 -16.521 34.398 1.00 86.38 266 GLU A CA 1
ATOM 2158 C C . GLU A 1 266 ? 6.861 -15.391 33.495 1.00 86.38 266 GLU A C 1
ATOM 2160 O O . GLU A 1 266 ? 7.140 -15.398 32.298 1.00 86.38 266 GLU A O 1
ATOM 2165 N N . ASP A 1 267 ? 6.224 -14.369 34.073 1.00 85.62 267 ASP A N 1
ATOM 2166 C CA . ASP A 1 267 ? 5.674 -13.223 33.335 1.00 85.62 267 ASP A CA 1
ATOM 2167 C C . ASP A 1 267 ? 6.776 -12.382 32.672 1.00 85.62 267 ASP A C 1
ATOM 2169 O O . ASP A 1 267 ? 6.610 -11.899 31.554 1.00 85.62 267 ASP A O 1
ATOM 2173 N N . ILE A 1 268 ? 7.930 -12.221 33.338 1.00 84.25 268 ILE A N 1
ATOM 2174 C CA . ILE A 1 268 ? 9.092 -11.521 32.761 1.00 84.25 268 ILE A CA 1
ATOM 2175 C C . ILE A 1 268 ? 9.629 -12.298 31.557 1.00 84.25 268 ILE A C 1
ATOM 2177 O O . ILE A 1 268 ? 9.926 -11.703 30.525 1.00 84.25 268 ILE A O 1
ATOM 2181 N N . GLN A 1 269 ? 9.739 -13.624 31.674 1.00 88.12 269 GLN A N 1
ATOM 2182 C CA . GLN A 1 269 ? 10.216 -14.472 30.582 1.00 88.12 269 GLN A CA 1
ATOM 2183 C C . GLN A 1 269 ? 9.269 -14.447 29.382 1.00 88.12 269 GLN A C 1
ATOM 2185 O O . GLN A 1 269 ? 9.735 -14.401 28.245 1.00 88.12 269 GLN A O 1
ATOM 2190 N N . GLU A 1 270 ? 7.958 -14.457 29.623 1.00 89.69 270 GLU A N 1
ATOM 2191 C CA . GLU A 1 270 ? 6.959 -14.344 28.563 1.00 89.69 270 GLU A CA 1
ATOM 2192 C C . GLU A 1 270 ? 6.998 -12.961 27.900 1.00 89.69 270 GLU A C 1
ATOM 2194 O O . GLU A 1 270 ? 7.047 -12.873 26.674 1.00 89.69 270 GLU A O 1
ATOM 2199 N N . LEU A 1 271 ? 7.073 -11.885 28.688 1.00 87.62 271 LEU A N 1
ATOM 2200 C CA . LEU A 1 271 ? 7.172 -10.521 28.169 1.00 87.62 271 LEU A CA 1
ATOM 2201 C C . LEU A 1 271 ? 8.445 -10.314 27.336 1.00 87.62 271 LEU A C 1
ATOM 2203 O O . LEU A 1 271 ? 8.368 -9.785 26.228 1.00 87.62 271 LEU A O 1
ATOM 2207 N N . ASP A 1 272 ? 9.601 -10.769 27.824 1.00 88.12 272 ASP A N 1
ATOM 2208 C CA . ASP A 1 272 ? 10.868 -10.682 27.091 1.00 88.12 272 ASP A CA 1
ATOM 2209 C C . ASP A 1 272 ? 10.824 -11.515 25.800 1.00 88.12 272 ASP A C 1
ATOM 2211 O O . ASP A 1 272 ? 11.300 -11.064 24.756 1.00 88.12 272 ASP A O 1
ATOM 2215 N N . HIS A 1 273 ? 10.205 -12.701 25.836 1.00 91.69 273 HIS A N 1
ATOM 2216 C CA . HIS A 1 273 ? 10.017 -13.528 24.646 1.00 91.69 273 HIS A CA 1
ATOM 2217 C C . HIS A 1 273 ? 9.139 -12.835 23.594 1.00 91.69 273 HIS A C 1
ATOM 2219 O O . HIS A 1 273 ? 9.494 -12.817 22.414 1.00 91.69 273 HIS A O 1
ATOM 2225 N N . LEU A 1 274 ? 8.019 -12.235 24.009 1.00 90.62 274 LEU A N 1
ATOM 2226 C CA . LEU A 1 274 ? 7.120 -11.503 23.115 1.00 90.62 274 LEU A CA 1
ATOM 2227 C C . LEU A 1 274 ? 7.790 -10.256 22.525 1.00 90.62 274 LEU A C 1
ATOM 2229 O O . LEU A 1 274 ? 7.619 -9.973 21.337 1.00 90.62 274 LEU A O 1
ATOM 2233 N N . ILE A 1 275 ? 8.590 -9.541 23.320 1.00 89.19 275 ILE A N 1
ATOM 2234 C CA . ILE A 1 275 ? 9.381 -8.403 22.844 1.00 89.19 275 ILE A CA 1
ATOM 2235 C C . ILE A 1 275 ? 10.396 -8.864 21.795 1.00 89.19 275 ILE A C 1
ATOM 2237 O O . ILE A 1 275 ? 10.480 -8.250 20.733 1.00 89.19 275 ILE A O 1
ATOM 2241 N N . GLU A 1 276 ? 11.130 -9.947 22.033 1.00 91.69 276 GLU A N 1
ATOM 2242 C CA . GLU A 1 276 ? 12.129 -10.431 21.077 1.00 91.69 276 GLU A CA 1
ATOM 2243 C C . GLU A 1 276 ? 11.490 -10.901 19.762 1.00 91.69 276 GLU A C 1
ATOM 2245 O O . GLU A 1 276 ? 11.923 -10.512 18.677 1.00 91.69 276 GLU A O 1
ATOM 2250 N N . LEU A 1 277 ? 10.377 -11.631 19.854 1.00 91.25 277 LEU A N 1
ATOM 2251 C CA . LEU A 1 277 ? 9.574 -12.029 18.698 1.00 91.25 277 LEU A CA 1
ATOM 2252 C C . LEU A 1 277 ? 9.065 -10.809 17.910 1.00 91.25 277 LEU A C 1
ATOM 2254 O O . LEU A 1 277 ? 8.964 -10.841 16.681 1.00 91.25 277 LEU A O 1
ATOM 2258 N N . SER A 1 278 ? 8.731 -9.718 18.604 1.00 89.06 278 SER A N 1
ATOM 2259 C CA . SER A 1 278 ? 8.299 -8.477 17.961 1.00 89.06 278 SER A CA 1
ATOM 2260 C C . SER A 1 278 ? 9.432 -7.779 17.197 1.00 89.06 278 SER A C 1
ATOM 2262 O O . SER A 1 278 ? 9.196 -7.300 16.086 1.00 89.06 278 SER A O 1
ATOM 2264 N N . LYS A 1 279 ? 10.667 -7.802 17.723 1.00 89.31 279 LYS A N 1
ATOM 2265 C CA . LYS A 1 279 ? 11.853 -7.274 17.029 1.00 89.31 279 LYS A CA 1
ATOM 2266 C C . LYS A 1 279 ? 12.169 -8.073 15.772 1.00 89.31 279 LYS A C 1
ATOM 2268 O O . LYS A 1 279 ? 12.312 -7.485 14.707 1.00 89.31 279 LYS A O 1
ATOM 2273 N N . GLU A 1 280 ? 12.178 -9.404 15.865 1.00 90.62 280 GLU A N 1
ATOM 2274 C CA . GLU A 1 280 ? 12.425 -10.278 14.711 1.00 90.62 280 GLU A CA 1
ATOM 2275 C C . GLU A 1 280 ? 11.390 -10.035 13.598 1.00 90.62 280 GLU A C 1
ATOM 2277 O O . GLU A 1 280 ? 11.707 -9.991 12.407 1.00 90.62 280 GLU A O 1
ATOM 2282 N N . ARG A 1 281 ? 10.118 -9.838 13.965 1.00 88.75 281 ARG A N 1
ATOM 2283 C CA . ARG A 1 281 ? 9.065 -9.477 13.004 1.00 88.75 281 ARG A CA 1
ATOM 2284 C C . ARG A 1 281 ? 9.332 -8.128 12.345 1.00 88.75 281 ARG A C 1
ATOM 2286 O O . ARG A 1 281 ? 9.152 -8.016 11.134 1.00 88.75 281 ARG A O 1
ATOM 2293 N N . TYR A 1 282 ? 9.738 -7.126 13.116 1.00 89.25 282 TYR A N 1
ATOM 2294 C CA . TYR A 1 282 ? 10.057 -5.798 12.602 1.00 89.25 282 TYR A CA 1
ATOM 2295 C C . TYR A 1 282 ? 11.237 -5.829 11.621 1.00 89.25 282 TYR A C 1
ATOM 2297 O O . TYR A 1 282 ? 11.107 -5.345 10.494 1.00 89.25 282 TYR A O 1
ATOM 2305 N N . GLU A 1 283 ? 12.324 -6.514 11.973 1.00 90.19 283 GLU A N 1
ATOM 2306 C CA . GLU A 1 283 ? 13.469 -6.735 11.082 1.00 90.19 283 GLU A CA 1
ATOM 2307 C C . GLU A 1 283 ? 13.063 -7.461 9.793 1.00 90.19 283 GLU A C 1
ATOM 2309 O O . GLU A 1 283 ? 13.483 -7.085 8.699 1.00 90.19 283 GLU A O 1
ATOM 2314 N N . ASN A 1 284 ? 12.183 -8.462 9.882 1.00 92.00 284 ASN A N 1
ATOM 2315 C CA . ASN A 1 284 ? 11.656 -9.153 8.706 1.00 92.00 284 ASN A CA 1
ATOM 2316 C C . ASN A 1 284 ? 10.807 -8.244 7.801 1.00 92.00 284 ASN A C 1
ATOM 2318 O O . ASN A 1 284 ? 10.805 -8.428 6.579 1.00 92.00 284 ASN A O 1
ATOM 2322 N N . VAL A 1 285 ? 10.086 -7.270 8.364 1.00 91.62 285 VAL A N 1
ATOM 2323 C CA . VAL A 1 285 ? 9.334 -6.280 7.577 1.00 91.62 285 VAL A CA 1
ATOM 2324 C C . VAL A 1 285 ? 10.296 -5.338 6.851 1.00 91.62 285 VAL A C 1
ATOM 2326 O O . VAL A 1 285 ? 10.146 -5.160 5.642 1.00 91.62 285 VAL A O 1
ATOM 2329 N N . LEU A 1 286 ? 11.320 -4.809 7.530 1.00 89.75 286 LEU A N 1
ATOM 2330 C CA . LEU A 1 286 ? 12.376 -3.997 6.899 1.00 89.75 286 LEU A CA 1
ATOM 2331 C C . LEU A 1 286 ? 13.101 -4.770 5.791 1.00 89.75 286 LEU A C 1
ATOM 2333 O O . LEU A 1 286 ? 13.207 -4.282 4.665 1.00 89.75 286 LEU A O 1
ATOM 2337 N N . LYS A 1 287 ? 13.454 -6.022 6.106 1.00 92.19 287 LYS A N 1
ATOM 2338 C CA . LYS A 1 287 ? 13.614 -7.176 5.216 1.00 92.19 287 LYS A CA 1
ATOM 2339 C C . LYS A 1 287 ? 13.008 -6.996 3.829 1.00 92.19 287 LYS A C 1
ATOM 2341 O O . LYS A 1 287 ? 13.645 -6.676 2.826 1.00 92.19 287 LYS A O 1
ATOM 2346 N N . ARG A 1 288 ? 11.702 -7.237 3.830 1.00 93.25 288 ARG A N 1
ATOM 2347 C CA . ARG A 1 288 ? 10.860 -7.300 2.640 1.00 93.25 288 ARG A CA 1
ATOM 2348 C C . ARG A 1 288 ? 10.772 -5.962 1.924 1.00 93.25 288 ARG A C 1
ATOM 2350 O O . ARG A 1 288 ? 10.737 -5.943 0.699 1.00 93.25 288 ARG A O 1
ATOM 2357 N N . LYS A 1 289 ? 10.749 -4.850 2.663 1.00 92.94 289 LYS A N 1
ATOM 2358 C CA . LYS A 1 289 ? 10.724 -3.515 2.055 1.00 92.94 289 LYS A CA 1
ATOM 2359 C C . LYS A 1 289 ? 11.988 -3.252 1.234 1.00 92.94 289 LYS A C 1
ATOM 2361 O O . LYS A 1 289 ? 11.882 -2.786 0.103 1.00 92.94 289 LYS A O 1
ATOM 2366 N N . LEU A 1 290 ? 13.163 -3.600 1.762 1.00 91.12 290 LEU A N 1
ATOM 2367 C CA . LEU A 1 290 ? 14.423 -3.499 1.021 1.00 91.12 290 LEU A CA 1
ATOM 2368 C C . LEU A 1 290 ? 14.439 -4.422 -0.200 1.00 91.12 290 LEU A C 1
ATOM 2370 O O . LEU A 1 290 ? 14.846 -3.991 -1.278 1.00 91.12 290 LEU A O 1
ATOM 2374 N N . ASP A 1 291 ? 13.955 -5.658 -0.062 1.00 92.44 291 ASP A N 1
ATOM 2375 C CA . ASP A 1 291 ? 13.866 -6.603 -1.181 1.00 92.44 291 ASP A CA 1
ATOM 2376 C C . ASP A 1 291 ? 12.988 -6.062 -2.326 1.00 92.44 291 ASP A C 1
ATOM 2378 O O . ASP A 1 291 ? 13.356 -6.200 -3.494 1.00 92.44 291 ASP A O 1
ATOM 2382 N N . ILE A 1 292 ? 11.871 -5.387 -2.016 1.00 91.25 292 ILE A N 1
ATOM 2383 C CA . ILE A 1 292 ? 11.001 -4.740 -3.016 1.00 91.25 292 ILE A CA 1
ATOM 2384 C C . ILE A 1 292 ? 11.760 -3.653 -3.787 1.00 91.25 292 ILE A C 1
ATOM 2386 O O . ILE A 1 292 ? 11.715 -3.637 -5.019 1.00 91.25 292 ILE A O 1
ATOM 2390 N N . ILE A 1 293 ? 12.466 -2.760 -3.085 1.00 89.38 293 ILE A N 1
ATOM 2391 C CA . ILE A 1 293 ? 13.208 -1.661 -3.723 1.00 89.38 293 ILE A CA 1
ATOM 2392 C C . ILE A 1 293 ? 14.338 -2.214 -4.592 1.00 89.38 293 ILE A C 1
ATOM 2394 O O . ILE A 1 293 ? 14.481 -1.820 -5.748 1.00 89.38 293 ILE A O 1
ATOM 2398 N N . ASN A 1 294 ? 15.115 -3.160 -4.063 1.00 89.12 294 ASN A N 1
ATOM 2399 C CA . ASN A 1 294 ? 16.226 -3.764 -4.794 1.00 89.12 294 ASN A CA 1
ATOM 2400 C C . ASN A 1 294 ? 15.733 -4.489 -6.053 1.00 89.12 294 ASN A C 1
ATOM 2402 O O . ASN A 1 294 ? 16.293 -4.298 -7.128 1.00 89.12 294 ASN A O 1
ATOM 2406 N N . ALA A 1 295 ? 14.637 -5.248 -5.956 1.00 89.94 295 ALA A N 1
ATOM 2407 C CA . ALA A 1 295 ? 14.041 -5.909 -7.114 1.00 89.94 295 ALA A CA 1
ATOM 2408 C C . ALA A 1 295 ? 13.559 -4.912 -8.184 1.00 89.94 295 ALA A C 1
ATOM 2410 O O . ALA A 1 295 ? 13.602 -5.223 -9.377 1.00 89.94 295 ALA A O 1
ATOM 2411 N N . ALA A 1 296 ? 13.099 -3.725 -7.777 1.00 87.94 296 ALA A N 1
ATOM 2412 C CA . ALA A 1 296 ? 12.705 -2.658 -8.690 1.00 87.94 296 ALA A CA 1
ATOM 2413 C C . ALA A 1 296 ? 13.913 -2.041 -9.404 1.00 87.94 296 ALA A C 1
ATOM 2415 O O . ALA A 1 296 ? 13.920 -1.964 -10.630 1.00 87.94 296 ALA A O 1
ATOM 2416 N N . ILE A 1 297 ? 14.957 -1.688 -8.651 1.00 86.44 297 ILE A N 1
ATOM 2417 C CA . ILE A 1 297 ? 16.214 -1.150 -9.189 1.00 86.44 297 ILE A CA 1
ATOM 2418 C C . ILE A 1 297 ? 16.853 -2.143 -10.168 1.00 86.44 297 ILE A C 1
ATOM 2420 O O . ILE A 1 297 ? 17.273 -1.755 -11.258 1.00 86.44 297 ILE A O 1
ATOM 2424 N N . ASP A 1 298 ? 16.888 -3.430 -9.817 1.00 87.56 298 ASP A N 1
ATOM 2425 C CA . ASP A 1 298 ? 17.438 -4.484 -10.672 1.00 87.56 298 ASP A CA 1
ATOM 2426 C C . ASP A 1 298 ? 16.635 -4.644 -11.966 1.00 87.56 298 ASP A C 1
ATOM 2428 O O . ASP A 1 298 ? 17.205 -4.848 -13.041 1.00 87.56 298 ASP A O 1
ATOM 2432 N N . ARG A 1 299 ? 15.301 -4.565 -11.881 1.00 87.06 299 ARG A N 1
ATOM 2433 C CA . ARG A 1 299 ? 14.429 -4.616 -13.058 1.00 87.06 299 ARG A CA 1
ATOM 2434 C C . ARG A 1 299 ? 14.696 -3.432 -13.983 1.00 87.06 299 ARG A C 1
ATOM 2436 O O . ARG A 1 299 ? 14.860 -3.648 -15.181 1.00 87.06 299 ARG A O 1
ATOM 2443 N N . ASP A 1 300 ? 14.756 -2.224 -13.438 1.00 83.69 300 ASP A N 1
ATOM 2444 C CA . ASP A 1 300 ? 14.969 -1.008 -14.222 1.00 83.69 300 ASP A CA 1
ATOM 2445 C C . ASP A 1 300 ? 16.366 -0.995 -14.849 1.00 83.69 300 ASP A C 1
ATOM 2447 O O . ASP A 1 300 ? 16.500 -0.690 -16.031 1.00 83.69 300 ASP A O 1
ATOM 2451 N N . SER A 1 301 ? 17.383 -1.457 -14.116 1.00 83.62 301 SER A N 1
ATOM 2452 C CA . SER A 1 301 ? 18.746 -1.621 -14.636 1.00 83.62 301 SER A CA 1
ATOM 2453 C C . SER A 1 301 ? 18.793 -2.592 -15.821 1.00 83.62 301 SER A C 1
ATOM 2455 O O . SER A 1 301 ? 19.440 -2.315 -16.828 1.00 83.62 301 SER A O 1
ATOM 2457 N N . ARG A 1 302 ? 18.064 -3.716 -15.752 1.00 85.69 302 ARG A N 1
ATOM 2458 C CA . ARG A 1 302 ? 17.967 -4.668 -16.875 1.00 85.69 302 ARG A CA 1
ATOM 2459 C C . ARG A 1 302 ? 17.252 -4.068 -18.082 1.00 85.69 302 ARG A C 1
ATOM 2461 O O . ARG A 1 302 ? 17.707 -4.252 -19.206 1.00 85.69 302 ARG A O 1
ATOM 2468 N N . LEU A 1 303 ? 16.153 -3.347 -17.861 1.00 83.75 303 LEU A N 1
ATOM 2469 C CA . LEU A 1 303 ? 15.428 -2.667 -18.937 1.00 83.75 303 LEU A CA 1
ATOM 2470 C C . LEU A 1 303 ? 16.296 -1.591 -19.597 1.00 83.75 303 LEU A C 1
ATOM 2472 O O . LEU A 1 303 ? 16.311 -1.474 -20.821 1.00 83.75 303 LEU A O 1
ATOM 2476 N N . GLU A 1 304 ? 17.056 -0.835 -18.806 1.00 80.94 304 GLU A N 1
ATOM 2477 C CA . GLU A 1 304 ? 18.015 0.139 -19.314 1.00 80.94 304 GLU A CA 1
ATOM 2478 C C . GLU A 1 304 ? 19.085 -0.546 -20.177 1.00 80.94 304 GLU A C 1
ATOM 2480 O O . GLU A 1 304 ? 19.325 -0.136 -21.317 1.00 80.94 304 GLU A O 1
ATOM 2485 N N . GLU A 1 305 ? 19.682 -1.635 -19.683 1.00 81.94 305 GLU A N 1
ATOM 2486 C CA . GLU A 1 305 ? 20.640 -2.430 -20.450 1.00 81.94 305 GLU A CA 1
ATOM 2487 C C . GLU A 1 305 ? 20.060 -2.890 -21.790 1.00 81.94 305 GLU A C 1
ATOM 2489 O O . GLU A 1 305 ? 20.721 -2.698 -22.813 1.00 81.94 305 GLU A O 1
ATOM 2494 N N . GLU A 1 306 ? 18.830 -3.419 -21.800 1.00 81.94 306 GLU A N 1
ATOM 2495 C CA . GLU A 1 306 ? 18.110 -3.864 -23.000 1.00 81.94 306 GLU A CA 1
ATOM 2496 C C . GLU A 1 306 ? 17.900 -2.731 -24.016 1.00 81.94 306 GLU A C 1
ATOM 2498 O O . GLU A 1 306 ? 18.163 -2.908 -25.211 1.00 81.94 306 GLU A O 1
ATOM 2503 N N . ILE A 1 307 ? 17.494 -1.544 -23.553 1.00 80.00 307 ILE A N 1
ATOM 2504 C CA . ILE A 1 307 ? 17.278 -0.363 -24.404 1.00 80.00 307 ILE A CA 1
ATOM 2505 C C . ILE A 1 307 ? 18.586 0.069 -25.087 1.00 80.00 307 ILE A C 1
ATOM 2507 O O . ILE A 1 307 ? 18.583 0.452 -26.263 1.00 80.00 307 ILE A O 1
ATOM 2511 N N . TYR A 1 308 ? 19.725 -0.029 -24.395 1.00 79.06 308 TYR A N 1
ATOM 2512 C CA . TYR A 1 308 ? 21.022 0.390 -24.932 1.00 79.06 308 TYR A CA 1
ATOM 2513 C C . TYR A 1 308 ? 21.744 -0.663 -25.787 1.00 79.06 308 TYR A C 1
ATOM 2515 O O . TYR A 1 308 ? 22.767 -0.327 -26.396 1.00 79.06 308 TYR A O 1
ATOM 2523 N N . ILE A 1 309 ? 21.229 -1.893 -25.921 1.00 81.69 309 ILE A N 1
ATOM 2524 C CA . ILE A 1 309 ? 21.847 -2.932 -26.770 1.00 81.69 309 ILE A CA 1
ATOM 2525 C C . ILE A 1 309 ? 21.930 -2.466 -28.228 1.00 81.69 309 ILE A C 1
ATOM 2527 O O . ILE A 1 309 ? 23.007 -2.475 -28.832 1.00 81.69 309 ILE A O 1
ATOM 2531 N N . LEU A 1 310 ? 20.805 -2.029 -28.800 1.00 78.94 310 LEU A N 1
ATOM 2532 C CA . LEU A 1 310 ? 20.730 -1.670 -30.216 1.00 78.94 310 LEU A CA 1
ATOM 2533 C C . LEU A 1 310 ? 21.570 -0.420 -30.558 1.00 78.94 310 LEU A C 1
ATOM 2535 O O . LEU A 1 310 ? 22.345 -0.482 -31.517 1.00 78.94 310 LEU A O 1
ATOM 2539 N N . PRO A 1 311 ? 21.517 0.689 -29.790 1.00 83.75 311 PRO A N 1
ATOM 2540 C CA . PRO A 1 311 ? 22.423 1.821 -29.983 1.00 83.75 311 PRO A CA 1
ATOM 2541 C C . PRO A 1 311 ? 23.907 1.436 -29.924 1.00 83.75 311 PRO A C 1
ATOM 2543 O O . PRO A 1 311 ? 24.680 1.873 -30.781 1.00 83.75 311 PRO A O 1
ATOM 2546 N N . ARG A 1 312 ? 24.313 0.593 -28.963 1.00 82.06 312 ARG A N 1
ATOM 2547 C CA . ARG A 1 312 ? 25.706 0.125 -28.844 1.00 82.06 312 ARG A CA 1
ATOM 2548 C C . ARG A 1 312 ? 26.139 -0.668 -30.075 1.00 82.06 312 ARG A C 1
ATOM 2550 O O . ARG A 1 312 ? 27.229 -0.429 -30.598 1.00 82.06 312 ARG A O 1
ATOM 2557 N N . GLU A 1 313 ? 25.283 -1.554 -30.578 1.00 85.19 313 GLU A N 1
ATOM 2558 C CA . GLU A 1 313 ? 25.578 -2.342 -31.777 1.00 85.19 313 GLU A CA 1
ATOM 2559 C C . GLU A 1 313 ? 25.653 -1.462 -33.035 1.00 85.19 313 GLU A C 1
ATOM 2561 O O . GLU A 1 313 ? 26.585 -1.596 -33.829 1.00 85.19 313 GLU A O 1
ATOM 2566 N N . ILE A 1 314 ? 24.763 -0.473 -33.180 1.00 82.88 314 ILE A N 1
ATOM 2567 C CA . ILE A 1 314 ? 24.834 0.518 -34.268 1.00 82.88 314 ILE A CA 1
ATOM 2568 C C . ILE A 1 314 ? 26.149 1.306 -34.203 1.00 82.88 314 ILE A C 1
ATOM 2570 O O . ILE A 1 314 ? 26.801 1.505 -35.229 1.00 82.88 314 ILE A O 1
ATOM 2574 N N . MET A 1 315 ? 26.570 1.755 -33.017 1.00 82.88 315 MET A N 1
ATOM 2575 C CA . MET A 1 315 ? 27.844 2.465 -32.850 1.00 82.88 315 MET A CA 1
ATOM 2576 C C . MET A 1 315 ? 29.038 1.578 -33.215 1.00 82.88 315 MET A C 1
ATOM 2578 O O . MET A 1 315 ? 29.956 2.037 -33.898 1.00 82.88 315 MET A O 1
ATOM 2582 N N . LYS A 1 316 ? 29.009 0.302 -32.822 1.00 88.50 316 LYS A N 1
ATOM 2583 C CA . LYS A 1 316 ? 30.039 -0.681 -33.172 1.0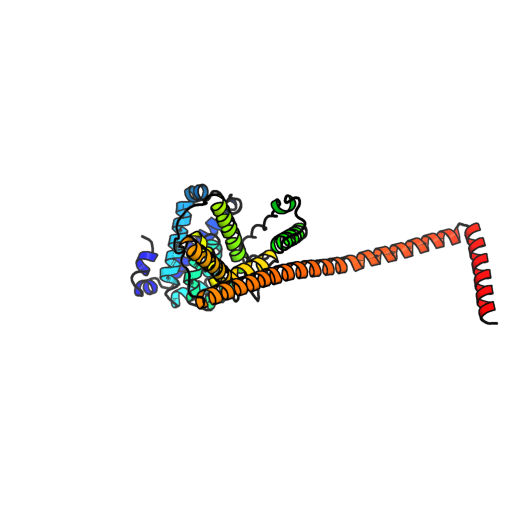0 88.50 316 LYS A CA 1
ATOM 2584 C C . LYS A 1 316 ? 30.114 -0.902 -34.684 1.00 88.50 316 LYS A C 1
ATOM 2586 O O . LYS A 1 316 ? 31.201 -0.825 -35.253 1.00 88.50 316 LYS A O 1
ATOM 2591 N N . GLN A 1 317 ? 28.976 -1.089 -35.350 1.00 86.88 317 GLN A N 1
ATOM 2592 C CA . GLN A 1 317 ? 28.914 -1.242 -36.806 1.00 86.88 317 GLN A CA 1
ATOM 2593 C C . GLN A 1 317 ? 29.397 0.014 -37.539 1.00 86.88 317 GLN A C 1
ATOM 2595 O O . GLN A 1 317 ? 30.165 -0.089 -38.494 1.00 86.88 317 GLN A O 1
ATOM 2600 N N . ARG A 1 318 ? 29.022 1.210 -37.065 1.00 86.31 318 ARG A N 1
ATOM 2601 C CA . ARG A 1 318 ? 29.522 2.483 -37.609 1.00 86.31 318 ARG A CA 1
ATOM 2602 C C . ARG A 1 318 ? 31.033 2.616 -37.463 1.00 86.31 318 ARG A C 1
ATOM 2604 O O . ARG A 1 318 ? 31.683 3.069 -38.399 1.00 86.31 318 ARG A O 1
ATOM 2611 N N . LYS A 1 319 ? 31.595 2.202 -36.324 1.00 89.62 319 LYS A N 1
ATOM 2612 C CA . LYS A 1 319 ? 33.044 2.208 -36.100 1.00 89.62 319 LYS A CA 1
ATOM 2613 C C . LYS A 1 319 ? 33.763 1.276 -37.078 1.00 89.62 319 LYS A C 1
ATOM 2615 O O . LYS A 1 319 ? 34.701 1.715 -37.731 1.00 89.62 319 LYS A O 1
ATOM 2620 N N . VAL A 1 320 ? 33.272 0.046 -37.250 1.00 90.19 320 VAL A N 1
ATOM 2621 C CA . VAL A 1 320 ? 33.827 -0.914 -38.223 1.00 90.19 320 VAL A CA 1
ATOM 2622 C C . VAL A 1 320 ? 33.730 -0.377 -39.655 1.00 90.19 320 VAL A C 1
ATOM 2624 O O . VAL A 1 320 ? 34.697 -0.453 -40.409 1.00 90.19 320 VAL A O 1
ATOM 2627 N N . ALA A 1 321 ? 32.591 0.208 -40.034 1.00 86.81 321 ALA A N 1
ATOM 2628 C CA . ALA A 1 321 ? 32.411 0.801 -41.358 1.00 86.81 321 ALA A CA 1
ATOM 2629 C C . ALA A 1 321 ? 33.368 1.981 -41.596 1.00 86.81 321 ALA A C 1
ATOM 2631 O O . ALA A 1 321 ? 33.976 2.076 -42.661 1.00 86.81 321 ALA A O 1
ATOM 2632 N N . PHE A 1 322 ? 33.545 2.846 -40.595 1.00 89.94 322 PHE A N 1
ATOM 2633 C CA . PHE A 1 322 ? 34.475 3.972 -40.653 1.00 89.94 322 PHE A CA 1
ATOM 2634 C C . PHE A 1 322 ? 35.936 3.514 -40.762 1.00 89.94 322 PHE A C 1
ATOM 2636 O O . PHE A 1 322 ? 36.691 4.042 -41.578 1.00 89.94 322 PHE A O 1
ATOM 2643 N N . GLU A 1 323 ? 36.337 2.510 -39.978 1.00 87.12 323 GLU A N 1
ATOM 2644 C CA . GLU A 1 323 ? 37.670 1.903 -40.060 1.00 87.12 323 GLU A CA 1
ATOM 2645 C C . GLU A 1 323 ? 37.909 1.283 -41.444 1.00 87.12 323 GLU A C 1
ATOM 2647 O O . GLU A 1 323 ? 38.946 1.545 -42.055 1.00 87.12 323 GLU A O 1
ATOM 2652 N N . GLY A 1 324 ? 36.925 0.562 -41.991 1.00 84.38 324 GLY A N 1
ATOM 2653 C CA . GLY A 1 324 ? 36.989 0.003 -43.343 1.00 84.38 324 GLY A CA 1
ATOM 2654 C C . GLY A 1 324 ? 37.088 1.069 -44.440 1.00 84.38 324 GLY A C 1
ATOM 2655 O O . GLY A 1 324 ? 37.870 0.922 -45.380 1.00 84.38 324 GLY A O 1
ATOM 2656 N N . GLU A 1 325 ? 36.350 2.176 -44.322 1.00 83.88 325 GLU A N 1
ATOM 2657 C CA . GLU A 1 325 ? 36.435 3.298 -45.264 1.00 83.88 325 GLU A CA 1
ATOM 2658 C C . GLU A 1 325 ? 37.798 4.005 -45.182 1.00 83.88 325 GLU A C 1
ATOM 2660 O O . GLU A 1 325 ? 38.397 4.341 -46.208 1.00 83.88 325 GLU A O 1
ATOM 2665 N N . SER A 1 326 ? 38.312 4.210 -43.967 1.00 82.38 326 SER A N 1
ATOM 2666 C CA . SER A 1 326 ? 39.641 4.777 -43.729 1.00 82.38 326 SER A CA 1
ATOM 2667 C C . SER A 1 326 ? 40.737 3.895 -44.335 1.00 82.38 326 SER A C 1
ATOM 2669 O O . SER A 1 326 ? 41.595 4.380 -45.077 1.00 82.38 326 SER A O 1
ATOM 2671 N N . GLU A 1 327 ? 40.660 2.580 -44.123 1.00 80.94 327 GLU A N 1
ATOM 2672 C CA . GLU A 1 327 ? 41.589 1.618 -44.712 1.00 80.94 327 GLU A CA 1
ATOM 2673 C C . GLU A 1 327 ? 41.502 1.608 -46.249 1.00 80.94 327 GLU A C 1
ATOM 2675 O O . GLU A 1 327 ? 42.527 1.618 -46.935 1.00 80.94 327 GLU A O 1
ATOM 2680 N N . ALA A 1 328 ? 40.294 1.662 -46.818 1.00 80.25 328 ALA A N 1
ATOM 2681 C CA . ALA A 1 328 ? 40.098 1.756 -48.264 1.00 80.25 328 ALA A CA 1
ATOM 2682 C C . ALA A 1 328 ? 40.691 3.052 -48.853 1.00 80.25 328 ALA A C 1
ATOM 2684 O O . ALA A 1 328 ? 41.311 3.025 -49.923 1.00 80.25 328 ALA A O 1
ATOM 2685 N N . LYS A 1 329 ? 40.565 4.186 -48.151 1.00 80.50 329 LYS A N 1
ATOM 2686 C CA . LYS A 1 329 ? 41.199 5.459 -48.540 1.00 80.50 329 LYS A CA 1
ATOM 2687 C C . LYS A 1 329 ? 42.725 5.361 -48.518 1.00 80.50 329 LYS A C 1
ATOM 2689 O O . LYS A 1 329 ? 43.366 5.798 -49.472 1.00 80.50 329 LYS A O 1
ATOM 2694 N N . LEU A 1 330 ? 43.309 4.742 -47.492 1.00 80.00 330 LEU A N 1
ATOM 2695 C CA . LEU A 1 330 ? 44.758 4.519 -47.417 1.00 80.00 330 LEU A CA 1
ATOM 2696 C C . LEU A 1 330 ? 45.250 3.607 -48.551 1.00 80.00 330 LEU A C 1
ATOM 2698 O O . LEU A 1 330 ? 46.224 3.934 -49.224 1.00 80.00 330 LEU A O 1
ATOM 2702 N N . ARG A 1 331 ? 44.525 2.521 -48.853 1.00 72.75 331 ARG A N 1
ATOM 2703 C CA . ARG A 1 331 ? 44.842 1.612 -49.972 1.00 72.75 331 ARG A CA 1
ATOM 2704 C C . ARG A 1 331 ? 44.735 2.262 -51.352 1.00 72.75 331 ARG A C 1
ATOM 2706 O O . ARG A 1 331 ? 45.323 1.751 -52.297 1.00 72.75 331 ARG A O 1
ATOM 2713 N N . THR A 1 332 ? 43.975 3.343 -51.503 1.00 76.31 332 THR A N 1
ATOM 2714 C CA . THR A 1 332 ? 43.780 3.999 -52.807 1.00 76.31 332 THR A CA 1
ATOM 2715 C C . THR A 1 332 ? 44.652 5.234 -52.999 1.00 76.31 332 THR A C 1
ATOM 2717 O O . THR A 1 332 ? 44.984 5.555 -54.137 1.00 76.31 332 THR A O 1
ATOM 2720 N N . LYS A 1 333 ? 45.035 5.926 -51.920 1.00 74.81 333 LYS A N 1
ATOM 2721 C CA . LYS A 1 333 ? 45.727 7.223 -52.001 1.00 74.81 333 LYS A CA 1
ATOM 2722 C C . LYS A 1 333 ? 47.147 7.234 -51.438 1.00 74.81 333 LYS A C 1
ATOM 2724 O O . LYS A 1 333 ? 47.901 8.136 -51.791 1.00 74.81 333 LYS A O 1
ATOM 2729 N N . ASP A 1 334 ? 47.531 6.269 -50.603 1.00 77.56 334 ASP A N 1
ATOM 2730 C CA . ASP A 1 334 ? 48.839 6.265 -49.941 1.00 77.56 334 ASP A CA 1
ATOM 2731 C C . ASP A 1 334 ? 49.746 5.140 -50.470 1.00 77.56 334 ASP A C 1
ATOM 2733 O O . ASP A 1 334 ? 49.625 3.958 -50.132 1.00 77.56 334 ASP A O 1
ATOM 2737 N N . HIS A 1 335 ? 50.700 5.530 -51.318 1.00 78.75 335 HIS A N 1
ATOM 2738 C CA . HIS A 1 335 ? 51.677 4.619 -51.912 1.00 78.75 335 HIS A CA 1
ATOM 2739 C C . HIS A 1 335 ? 52.612 3.979 -50.870 1.00 78.75 335 HIS A C 1
ATOM 2741 O O . HIS A 1 335 ? 52.998 2.815 -51.014 1.00 78.75 335 HIS A O 1
ATOM 2747 N N . ASN A 1 336 ? 52.955 4.704 -49.800 1.00 79.94 336 ASN A N 1
ATOM 2748 C CA . ASN A 1 336 ? 53.822 4.186 -48.743 1.00 79.94 336 ASN A CA 1
ATOM 2749 C C . ASN A 1 336 ? 53.091 3.127 -47.916 1.00 79.94 336 ASN A C 1
ATOM 2751 O O . ASN A 1 336 ? 53.665 2.070 -47.636 1.00 79.94 336 ASN A O 1
ATOM 2755 N N . TYR A 1 337 ? 51.816 3.367 -47.604 1.00 80.06 337 TYR A N 1
ATOM 2756 C CA . TYR A 1 337 ? 50.958 2.392 -46.934 1.00 80.06 337 TYR A CA 1
ATOM 2757 C C . TYR A 1 337 ? 50.842 1.085 -47.737 1.00 80.06 337 TYR A C 1
ATOM 2759 O O . TYR A 1 337 ? 51.053 -0.002 -47.194 1.00 80.06 337 TYR A O 1
ATOM 2767 N N . LEU A 1 338 ? 50.603 1.169 -49.052 1.00 76.81 338 LEU A N 1
ATOM 2768 C CA . LEU A 1 338 ? 50.550 -0.003 -49.937 1.00 76.81 338 LEU A CA 1
ATOM 2769 C C . LEU A 1 338 ? 51.865 -0.794 -49.964 1.00 76.81 338 LEU A C 1
ATOM 2771 O O . LEU A 1 338 ? 51.846 -2.028 -49.957 1.00 76.81 338 LEU A O 1
ATOM 2775 N N . ARG A 1 339 ? 53.010 -0.102 -49.978 1.00 82.69 339 ARG A N 1
ATOM 2776 C CA . ARG A 1 339 ? 54.335 -0.736 -49.967 1.00 82.69 339 ARG A CA 1
ATOM 2777 C C . ARG A 1 339 ? 54.569 -1.529 -48.678 1.00 82.69 339 ARG A C 1
ATOM 2779 O O . ARG A 1 339 ? 55.003 -2.678 -48.747 1.00 82.69 339 ARG A O 1
ATOM 2786 N N . VAL A 1 340 ? 54.244 -0.940 -47.525 1.00 83.69 340 VAL A N 1
ATOM 2787 C CA . VAL A 1 340 ? 54.375 -1.585 -46.205 1.00 83.69 340 VAL A CA 1
ATOM 2788 C C . VAL A 1 340 ? 53.391 -2.749 -46.060 1.00 83.69 340 VAL A C 1
ATOM 2790 O O . VAL A 1 340 ? 53.786 -3.842 -45.661 1.00 83.69 340 VAL A O 1
ATOM 2793 N N . SER A 1 341 ? 52.132 -2.561 -46.463 1.00 79.25 341 SER A N 1
ATOM 2794 C CA . SER A 1 341 ? 51.106 -3.611 -46.435 1.00 79.25 341 SER A CA 1
ATOM 2795 C C . SER A 1 341 ? 51.484 -4.815 -47.308 1.00 79.25 341 SER A C 1
ATOM 2797 O O . SER A 1 341 ? 51.338 -5.964 -46.889 1.00 79.25 341 SER A O 1
ATOM 2799 N N . ARG A 1 342 ? 52.048 -4.578 -48.503 1.00 81.31 342 ARG A N 1
ATOM 2800 C CA . ARG A 1 342 ? 52.547 -5.645 -49.382 1.00 81.31 342 ARG A CA 1
ATOM 2801 C C . ARG A 1 342 ? 53.702 -6.418 -48.745 1.00 81.31 342 ARG A C 1
ATOM 2803 O O . ARG A 1 342 ? 53.688 -7.643 -48.807 1.00 81.31 342 ARG A O 1
ATOM 2810 N N . ALA A 1 343 ? 54.663 -5.728 -48.130 1.00 81.62 343 ALA A N 1
ATOM 2811 C CA . ALA A 1 343 ? 55.783 -6.369 -47.440 1.00 81.62 343 ALA A CA 1
ATOM 2812 C C . ALA A 1 343 ? 55.306 -7.248 -46.269 1.00 81.62 343 ALA A C 1
ATOM 2814 O O . ALA A 1 343 ? 55.726 -8.396 -46.158 1.00 81.62 343 ALA A O 1
ATOM 2815 N N . LEU A 1 344 ? 54.354 -6.758 -45.465 1.00 82.56 344 LEU A N 1
ATOM 2816 C CA . LEU A 1 344 ? 53.738 -7.527 -44.377 1.00 82.56 344 LEU A CA 1
ATOM 2817 C C . LEU A 1 344 ? 52.993 -8.768 -44.885 1.00 82.56 344 LEU A C 1
ATOM 2819 O O . LEU A 1 344 ? 53.104 -9.837 -44.294 1.00 82.56 344 LEU A O 1
ATOM 2823 N N . ARG A 1 345 ? 52.267 -8.658 -46.004 1.00 79.62 345 ARG A N 1
ATOM 2824 C CA . ARG A 1 345 ? 51.578 -9.800 -46.629 1.00 79.62 345 ARG A CA 1
ATOM 2825 C C . ARG A 1 345 ? 52.541 -10.867 -47.141 1.00 79.62 345 ARG A C 1
ATOM 2827 O O . ARG A 1 345 ? 52.25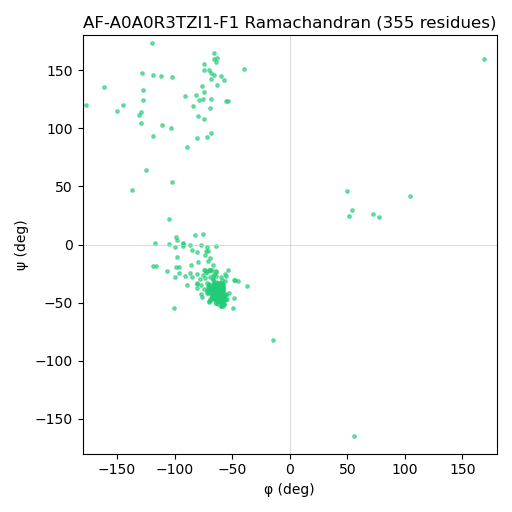7 -12.051 -46.997 1.00 79.62 345 ARG A O 1
ATOM 2834 N N . VAL A 1 346 ? 53.653 -10.456 -47.749 1.00 82.81 346 VAL A N 1
ATOM 2835 C CA . VAL A 1 346 ? 54.704 -11.380 -48.201 1.00 82.81 346 VAL A CA 1
ATOM 2836 C C . VAL A 1 346 ? 55.302 -12.107 -46.998 1.00 82.81 346 VAL A C 1
ATOM 2838 O O . VAL A 1 346 ? 55.299 -13.332 -46.984 1.00 82.81 346 VAL A O 1
ATOM 2841 N N . HIS A 1 347 ? 55.657 -11.371 -45.943 1.00 79.44 347 HIS A N 1
ATOM 2842 C CA . HIS A 1 347 ? 56.223 -11.940 -44.722 1.00 79.44 347 HIS A CA 1
ATOM 2843 C C . HIS A 1 347 ? 55.250 -12.881 -43.985 1.00 79.44 347 HIS A C 1
ATOM 2845 O O . HIS A 1 347 ? 55.655 -13.913 -43.455 1.00 79.44 347 HIS A O 1
ATOM 2851 N N . ALA A 1 348 ? 53.952 -12.561 -43.958 1.00 76.88 348 ALA A N 1
ATOM 2852 C CA . ALA A 1 348 ? 52.926 -13.422 -43.368 1.00 76.88 348 ALA A CA 1
ATOM 2853 C C . ALA A 1 348 ? 52.689 -14.699 -44.192 1.00 76.88 348 ALA A C 1
ATOM 2855 O O . ALA A 1 348 ? 52.491 -15.771 -43.623 1.00 76.88 348 ALA A O 1
ATOM 2856 N N . ASN A 1 349 ? 52.740 -14.610 -45.524 1.00 76.12 349 ASN A N 1
ATOM 2857 C CA . ASN A 1 349 ? 52.638 -15.773 -46.406 1.00 76.12 349 ASN A CA 1
ATOM 2858 C C . ASN A 1 349 ? 53.875 -16.676 -46.313 1.00 76.12 349 ASN A C 1
ATOM 2860 O O . ASN A 1 349 ? 53.739 -17.893 -46.383 1.00 76.12 349 ASN A O 1
ATOM 2864 N N . GLU A 1 350 ? 55.064 -16.099 -46.149 1.00 79.12 350 GLU A N 1
ATOM 2865 C CA . GLU A 1 350 ? 56.310 -16.837 -45.914 1.00 79.12 350 GLU A CA 1
ATOM 2866 C C . GLU A 1 350 ? 56.285 -17.550 -44.556 1.00 79.12 350 GLU A C 1
ATOM 2868 O O . GLU A 1 350 ? 56.546 -18.748 -44.501 1.00 79.12 350 GLU A O 1
ATOM 2873 N N . ALA A 1 351 ? 55.853 -16.865 -43.490 1.00 73.62 351 ALA A N 1
ATOM 2874 C CA . ALA A 1 351 ? 55.665 -17.469 -42.168 1.00 73.62 351 ALA A CA 1
ATOM 2875 C C . ALA A 1 351 ? 54.564 -18.546 -42.150 1.00 73.62 351 ALA A C 1
ATOM 2877 O O . ALA A 1 351 ? 54.672 -19.543 -41.447 1.00 73.62 351 ALA A O 1
ATOM 2878 N N . SER A 1 352 ? 53.502 -18.372 -42.942 1.00 71.56 352 SER A N 1
ATOM 2879 C CA . SER A 1 352 ? 52.449 -19.385 -43.071 1.00 71.56 352 SER A CA 1
ATOM 2880 C C . SER A 1 352 ? 52.939 -20.609 -43.841 1.00 71.56 352 SER A C 1
ATOM 2882 O O . SER A 1 352 ? 52.582 -21.719 -43.478 1.00 71.56 352 SER A O 1
ATOM 2884 N N . LYS A 1 353 ? 53.776 -20.432 -44.873 1.00 68.94 353 LYS A N 1
ATOM 2885 C CA . LYS A 1 353 ? 54.382 -21.544 -45.621 1.00 68.94 353 LYS A CA 1
ATOM 2886 C C . LYS A 1 353 ? 55.391 -22.330 -44.787 1.00 68.94 353 LYS A C 1
ATOM 2888 O O . LYS A 1 353 ? 55.371 -23.548 -44.864 1.00 68.94 353 LYS A O 1
ATOM 2893 N N . SER A 1 354 ? 56.188 -21.671 -43.941 1.00 58.94 354 SER A N 1
ATOM 2894 C CA . SER A 1 354 ? 57.122 -22.374 -43.046 1.00 58.94 354 SER A CA 1
ATOM 2895 C C . SER A 1 354 ? 56.448 -23.104 -41.875 1.00 58.94 354 SER A C 1
ATOM 2897 O O . SER A 1 354 ? 57.145 -23.751 -41.108 1.00 58.94 354 SER A O 1
ATOM 2899 N N . ASN A 1 355 ? 55.130 -22.960 -41.689 1.00 56.88 355 ASN A N 1
ATOM 2900 C CA . ASN A 1 355 ? 54.346 -23.730 -40.715 1.00 56.88 355 ASN A CA 1
ATOM 2901 C C . ASN A 1 355 ? 53.720 -25.002 -41.330 1.00 56.88 355 ASN A C 1
ATOM 2903 O O . ASN A 1 355 ? 53.019 -25.728 -40.626 1.00 56.88 355 ASN A O 1
ATOM 2907 N N . PHE A 1 356 ? 53.921 -25.244 -42.632 1.00 54.53 356 PHE A N 1
ATOM 2908 C CA . PHE A 1 356 ? 53.462 -26.441 -43.354 1.00 54.53 356 PHE A CA 1
ATOM 2909 C C . PHE A 1 356 ? 54.615 -27.294 -43.925 1.00 54.53 356 PHE A C 1
ATOM 2911 O O . PHE A 1 356 ? 54.331 -28.323 -44.538 1.00 54.53 356 PHE A O 1
ATOM 2918 N N . ASP A 1 357 ? 55.866 -26.887 -43.693 1.00 47.66 357 ASP A N 1
ATOM 2919 C CA . ASP A 1 357 ? 57.092 -27.692 -43.837 1.00 47.66 357 ASP A CA 1
ATOM 2920 C C . ASP A 1 357 ? 57.588 -28.082 -42.434 1.00 47.66 357 ASP A C 1
ATOM 2922 O O . ASP A 1 357 ? 58.141 -29.198 -42.283 1.00 47.66 357 ASP A O 1
#

Solvent-accessible surface area (backbone atoms only — not comparable to full-atom values): 20548 Å² total; per-residue (Å²): 132,57,65,24,70,62,19,69,77,33,78,66,44,26,62,72,40,38,70,66,44,45,49,50,55,44,52,52,46,53,53,50,33,52,64,58,66,74,42,67,62,75,78,74,48,69,75,90,50,52,72,73,53,47,69,82,42,42,70,61,50,52,47,50,53,40,53,50,40,26,42,54,32,32,23,65,75,25,73,70,35,35,52,53,36,54,75,72,44,40,61,59,52,48,51,68,57,30,77,85,46,68,80,59,58,59,76,54,60,80,74,50,71,71,58,55,54,51,47,72,67,37,63,56,92,59,78,70,83,76,83,79,75,72,66,69,66,83,65,70,80,87,69,100,70,79,49,74,67,56,49,42,52,52,54,49,43,56,48,48,74,76,54,83,73,84,5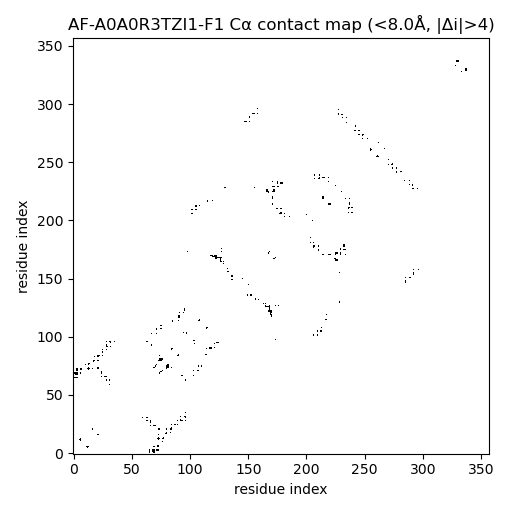8,77,34,29,57,62,51,50,44,35,48,55,48,52,58,50,48,51,52,53,52,58,53,56,78,73,47,97,73,81,79,94,65,104,65,54,84,77,51,51,61,57,54,50,44,33,55,53,32,60,74,55,58,68,43,79,91,54,89,67,50,71,69,36,54,46,40,45,55,50,44,76,41,40,69,62,54,51,51,41,55,49,52,55,46,52,57,48,50,35,60,74,70,68,53,79,73,57,71,66,58,50,53,52,52,53,49,53,51,51,55,40,50,55,50,50,53,51,50,55,49,52,45,43,51,53,52,51,54,49,53,53,49,51,53,50,54,51,53,60,67,47,48,60,60,53,51,51,53,51,52,50,49,54,52,50,51,51,51,50,51,52,49,40,68,74,73,33,69,66,56,46,54,53,53,50,52,52,51,52,53,51,52,51,55,54,52,65,74,76,110

Sequence (357 aa):
MCLSRLCCIRFEGCRLLGAEGTRMIFTYLMCLQTELCDQEHLFNSDWTKPEQLFENWRPLIEMAICVIGAVQSCVANCNENRTLFVQLGGFTILLNILEPLMRCIVTILDKDDPVIRELVSWRGAKPLPLVPIRESIFKAKGSDEITMEEQLEIRLNEYRLVNSTQNEVNIVAFLCHCWRVNQEKVNEFLDEKKTEDWTPMSETEEVFVLAHHILNRINFGENMKLGIDDQITVLDIENFFKMKEAAMLIRVQMELKEMMIIPIREDIQELDHLIELSKERYENVLKRKLDIINAAIDRDSRLEEEIYILPREIMKQRKVAFEGESEAKLRTKDHNYLRVSRALRVHANEASKSNFD

pLDDT: mean 72.92, std 14.67, range [34.25, 93.25]